Protein AF-A0A0S7CW84-F1 (afdb_monomer_lite)

Structure (mmCIF, N/CA/C/O backbone):
data_AF-A0A0S7CW84-F1
#
_entry.id   AF-A0A0S7CW84-F1
#
loop_
_atom_site.group_PDB
_atom_site.id
_atom_site.type_symbol
_atom_site.label_atom_id
_atom_site.label_alt_id
_atom_site.label_comp_id
_atom_site.label_asym_id
_atom_site.label_entity_id
_atom_site.label_seq_id
_atom_site.pdbx_PDB_ins_code
_atom_site.Cartn_x
_atom_site.Cartn_y
_atom_site.Cartn_z
_atom_site.occupancy
_atom_site.B_iso_or_equiv
_atom_site.auth_seq_id
_atom_site.auth_comp_id
_atom_site.auth_asym_id
_atom_site.auth_atom_id
_atom_site.pdbx_PDB_model_num
ATOM 1 N N . MET A 1 1 ? 11.439 -10.699 -8.695 1.00 87.12 1 MET A N 1
ATOM 2 C CA . MET A 1 1 ? 11.088 -12.139 -8.677 1.00 87.12 1 MET A CA 1
ATOM 3 C C . MET A 1 1 ? 9.732 -12.394 -9.308 1.00 87.12 1 MET A C 1
ATOM 5 O O . MET A 1 1 ? 9.684 -13.239 -10.181 1.00 87.12 1 MET A O 1
ATOM 9 N N . TYR A 1 2 ? 8.676 -11.686 -8.891 1.00 93.69 2 TYR A N 1
ATOM 10 C CA . TYR A 1 2 ? 7.308 -11.903 -9.385 1.00 93.69 2 TYR A CA 1
ATOM 11 C C . TYR A 1 2 ? 6.938 -11.023 -10.587 1.00 93.69 2 TYR A C 1
ATOM 13 O O . TYR A 1 2 ? 6.480 -11.533 -11.598 1.00 93.69 2 TYR A O 1
ATOM 21 N N . ALA A 1 3 ? 7.206 -9.717 -10.501 1.00 95.94 3 ALA A N 1
ATOM 22 C CA . ALA A 1 3 ? 6.830 -8.767 -11.546 1.00 95.94 3 ALA A CA 1
ATOM 23 C C . ALA A 1 3 ? 7.543 -9.018 -12.890 1.00 95.94 3 ALA A C 1
ATOM 25 O O . ALA A 1 3 ? 6.883 -9.020 -13.916 1.00 95.94 3 ALA A O 1
ATOM 26 N N . ASP A 1 4 ? 8.855 -9.298 -12.911 1.00 95.88 4 ASP A N 1
ATOM 27 C CA . ASP A 1 4 ? 9.577 -9.554 -14.172 1.00 95.88 4 ASP A CA 1
ATOM 28 C C . ASP A 1 4 ? 8.992 -10.725 -15.006 1.00 95.88 4 ASP A C 1
ATOM 30 O O . ASP A 1 4 ? 8.776 -10.524 -16.197 1.00 95.88 4 ASP A O 1
ATOM 34 N N . PRO A 1 5 ? 8.693 -11.927 -14.464 1.00 95.88 5 PRO A N 1
ATOM 35 C CA . PRO A 1 5 ? 8.015 -12.970 -15.241 1.00 95.88 5 PRO A CA 1
ATOM 36 C C . PRO A 1 5 ? 6.660 -12.542 -15.798 1.00 95.88 5 PRO A C 1
ATOM 38 O O . PRO A 1 5 ? 6.350 -12.863 -16.938 1.00 95.88 5 PRO A O 1
ATOM 41 N N . ILE A 1 6 ? 5.878 -11.806 -15.007 1.00 97.38 6 ILE A N 1
ATOM 42 C CA . ILE A 1 6 ? 4.529 -11.368 -15.378 1.00 97.38 6 ILE A CA 1
ATOM 43 C C . ILE A 1 6 ? 4.591 -10.292 -16.469 1.00 97.38 6 ILE A C 1
ATOM 45 O O . ILE A 1 6 ? 3.905 -10.396 -17.478 1.00 97.38 6 ILE A O 1
ATOM 49 N N . LEU A 1 7 ? 5.441 -9.279 -16.297 1.00 97.44 7 LEU A N 1
ATOM 50 C CA . LEU A 1 7 ? 5.481 -8.087 -17.150 1.00 97.44 7 LEU A CA 1
ATOM 51 C C . LEU A 1 7 ? 6.494 -8.189 -18.298 1.00 97.44 7 LEU A C 1
ATOM 53 O O . LEU A 1 7 ? 6.345 -7.506 -19.302 1.00 97.44 7 LEU A O 1
ATOM 57 N N . LEU A 1 8 ? 7.533 -9.019 -18.171 1.00 96.50 8 LEU A N 1
ATOM 58 C CA . LEU A 1 8 ? 8.636 -9.123 -19.141 1.00 96.50 8 LEU A CA 1
ATOM 59 C C . LEU A 1 8 ? 8.878 -10.551 -19.658 1.00 96.50 8 LEU A C 1
ATOM 61 O O . LEU A 1 8 ? 9.817 -10.753 -20.433 1.00 96.50 8 LEU A O 1
ATOM 65 N N . GLY A 1 9 ? 8.127 -11.551 -19.181 1.00 95.94 9 GLY A N 1
ATOM 66 C CA . GLY A 1 9 ? 8.277 -12.949 -19.598 1.00 95.94 9 GLY A CA 1
ATOM 67 C C . GLY A 1 9 ? 9.609 -13.596 -19.231 1.00 95.94 9 GLY A C 1
ATOM 68 O O . GLY A 1 9 ? 10.028 -14.556 -19.874 1.00 95.94 9 GLY A O 1
ATOM 69 N N . LYS A 1 10 ? 10.311 -13.078 -18.217 1.00 94.00 10 LYS A N 1
ATOM 70 C CA . LYS A 1 10 ? 11.610 -13.613 -17.781 1.00 94.00 10 LYS A CA 1
ATOM 71 C C . LYS A 1 10 ? 11.860 -13.364 -16.302 1.00 94.00 10 LYS A C 1
ATOM 73 O O . LYS A 1 10 ? 11.469 -12.336 -15.770 1.00 94.00 10 LYS A O 1
ATOM 78 N N . TYR A 1 11 ? 12.580 -14.260 -15.634 1.00 92.75 11 TYR A N 1
ATOM 79 C CA . TYR A 1 11 ? 13.068 -13.990 -14.279 1.00 92.75 11 TYR A CA 1
ATOM 80 C C . TYR A 1 11 ? 14.228 -12.978 -14.285 1.00 92.75 11 TYR A C 1
ATOM 82 O O . TYR A 1 11 ? 15.013 -12.940 -15.241 1.00 92.75 11 TYR A O 1
ATOM 90 N N . PRO A 1 12 ? 14.395 -12.183 -13.207 1.00 88.75 12 PRO A N 1
ATOM 91 C CA . PRO A 1 12 ? 15.561 -11.319 -13.067 1.00 88.75 12 PRO A CA 1
ATOM 92 C C . PRO A 1 12 ? 16.831 -12.171 -13.029 1.00 88.75 12 PRO A C 1
ATOM 94 O O . PRO A 1 12 ? 16.830 -13.266 -12.468 1.00 88.75 12 PRO A O 1
ATOM 97 N N . LYS A 1 13 ? 17.935 -11.655 -13.576 1.00 84.25 13 LYS A N 1
ATOM 98 C CA . LYS A 1 13 ? 19.248 -12.303 -13.465 1.00 84.25 13 LYS A CA 1
ATOM 99 C C . LYS A 1 13 ? 19.853 -11.963 -12.095 1.00 84.25 13 LYS A C 1
ATOM 101 O O . LYS A 1 13 ? 20.269 -10.821 -11.906 1.00 84.25 13 LYS A O 1
ATOM 106 N N . PRO A 1 14 ? 19.894 -12.903 -11.134 1.00 79.38 14 PRO A N 1
ATOM 107 C CA . PRO A 1 14 ? 20.453 -12.626 -9.817 1.00 79.38 14 PRO A CA 1
ATOM 108 C C . PRO A 1 14 ? 21.969 -12.370 -9.905 1.00 79.38 14 PRO A C 1
ATOM 110 O O . PRO A 1 14 ? 22.641 -12.997 -10.736 1.00 79.38 14 PRO A O 1
ATOM 113 N N . PRO A 1 15 ? 22.533 -11.516 -9.028 1.00 76.81 15 PRO A N 1
ATOM 114 C CA . PRO A 1 15 ? 23.979 -11.381 -8.869 1.00 76.81 15 PRO A CA 1
ATOM 115 C C . PRO A 1 15 ? 24.666 -12.732 -8.630 1.00 76.81 15 PRO A C 1
ATOM 117 O O . PRO A 1 15 ? 24.087 -13.638 -8.023 1.00 76.81 15 PRO A O 1
ATOM 120 N N . LEU A 1 16 ? 25.921 -12.868 -9.073 1.00 76.44 16 LEU A N 1
ATOM 121 C CA . LEU A 1 16 ? 26.697 -14.117 -8.982 1.00 76.44 16 LEU A CA 1
ATOM 122 C C . LEU A 1 16 ? 26.717 -14.712 -7.569 1.00 76.44 16 LEU A C 1
ATOM 124 O O . LEU A 1 16 ? 26.590 -15.923 -7.416 1.00 76.44 16 LEU A O 1
ATOM 128 N N . GLN A 1 17 ? 26.807 -13.856 -6.555 1.00 71.38 17 GLN A N 1
ATOM 129 C CA . GLN A 1 17 ? 26.912 -14.221 -5.145 1.00 71.38 17 GLN A CA 1
ATOM 130 C C . GLN A 1 17 ? 25.644 -14.898 -4.606 1.00 71.38 17 GLN A C 1
ATOM 132 O O . GLN A 1 17 ? 25.727 -15.695 -3.679 1.00 71.38 17 GLN A O 1
ATOM 137 N N . VAL A 1 18 ? 24.478 -14.605 -5.190 1.00 73.94 18 VAL A N 1
ATOM 138 C CA . VAL A 1 18 ? 23.177 -15.120 -4.725 1.00 73.94 18 VAL A CA 1
ATOM 139 C C . VAL A 1 18 ? 22.551 -16.119 -5.705 1.00 73.94 18 VAL A C 1
ATOM 141 O O . VAL A 1 18 ? 21.537 -16.743 -5.396 1.00 73.94 18 VAL A O 1
ATOM 144 N N . ARG A 1 19 ? 23.182 -16.340 -6.870 1.00 75.88 19 ARG A N 1
ATOM 145 C CA . ARG A 1 19 ? 22.763 -17.325 -7.887 1.00 75.88 19 ARG A CA 1
ATOM 146 C C . ARG A 1 19 ? 22.435 -18.716 -7.329 1.00 75.88 19 ARG A C 1
ATOM 148 O O . ARG A 1 19 ? 21.440 -19.270 -7.796 1.00 75.88 19 ARG A O 1
ATOM 155 N N . PRO A 1 20 ? 23.185 -19.295 -6.366 1.00 79.69 20 PRO A N 1
ATOM 156 C CA . PRO A 1 20 ? 22.850 -20.610 -5.819 1.00 79.69 20 PRO A CA 1
ATOM 157 C C . PRO A 1 20 ? 21.438 -20.685 -5.222 1.00 79.69 20 PRO A C 1
ATOM 159 O O . PRO A 1 20 ? 20.737 -21.665 -5.464 1.00 79.69 20 PRO A O 1
ATOM 162 N N . TRP A 1 21 ? 20.983 -19.636 -4.529 1.00 74.62 21 TRP A N 1
ATOM 163 C CA . TRP A 1 21 ? 19.637 -19.584 -3.939 1.00 74.62 21 TRP A CA 1
ATOM 164 C C . TRP A 1 21 ? 18.530 -19.408 -4.978 1.00 74.62 21 TRP A C 1
ATOM 166 O O . TRP A 1 21 ? 17.400 -19.826 -4.760 1.00 74.62 21 TRP A O 1
ATOM 176 N N . PHE A 1 22 ? 18.868 -18.865 -6.145 1.00 80.00 22 PHE A N 1
ATOM 177 C CA . PHE A 1 22 ? 17.943 -18.666 -7.259 1.00 80.00 22 PHE A CA 1
ATOM 178 C C . PHE A 1 22 ? 18.076 -19.723 -8.357 1.00 80.00 22 PHE A C 1
ATOM 180 O O . PHE A 1 22 ? 17.476 -19.584 -9.422 1.00 80.00 22 PHE A O 1
ATOM 187 N N . ARG A 1 23 ? 18.831 -20.807 -8.120 1.00 79.75 23 ARG A N 1
ATOM 188 C CA . ARG A 1 23 ? 19.074 -21.854 -9.125 1.00 79.75 23 ARG A CA 1
ATOM 189 C C . ARG A 1 23 ? 17.780 -22.477 -9.649 1.00 79.75 23 ARG A C 1
ATOM 191 O O . ARG A 1 23 ? 17.733 -22.861 -10.813 1.00 79.75 23 ARG A O 1
ATOM 198 N N . ALA A 1 24 ? 16.744 -22.562 -8.815 1.00 80.94 24 ALA A N 1
ATOM 199 C CA . ALA A 1 24 ? 15.432 -23.064 -9.215 1.00 80.94 24 ALA A CA 1
ATOM 200 C C . ALA A 1 24 ? 14.781 -22.209 -10.319 1.00 80.94 24 ALA A C 1
ATOM 202 O O . ALA A 1 24 ? 14.180 -22.768 -11.228 1.00 80.94 24 ALA A O 1
ATOM 203 N N . LEU A 1 25 ? 14.981 -20.884 -10.309 1.00 80.94 25 LEU A N 1
ATOM 204 C CA . LEU A 1 25 ? 14.420 -19.984 -11.327 1.00 80.94 25 LEU A CA 1
ATOM 205 C C . LEU A 1 25 ? 15.020 -20.227 -12.718 1.00 80.94 25 LEU A C 1
ATOM 207 O O . LEU A 1 25 ? 14.354 -20.016 -13.722 1.00 80.94 25 LEU A O 1
ATOM 211 N N . GLY A 1 26 ? 16.266 -20.706 -12.785 1.00 76.75 26 GLY A N 1
ATOM 212 C CA . GLY A 1 26 ? 16.920 -21.077 -14.044 1.00 76.75 26 GLY A CA 1
ATOM 213 C C . GLY A 1 26 ? 16.490 -22.435 -14.605 1.00 76.75 26 GLY A C 1
ATOM 214 O O . GLY A 1 26 ? 16.996 -22.831 -15.648 1.00 76.75 26 GLY A O 1
ATOM 215 N N . LYS A 1 27 ? 15.616 -23.169 -13.903 1.00 84.00 27 LYS A N 1
ATOM 216 C CA . LYS A 1 27 ? 15.061 -24.458 -14.348 1.00 84.00 27 LYS A CA 1
ATOM 217 C C . LYS A 1 27 ? 13.621 -24.344 -14.853 1.00 84.00 27 LYS A C 1
ATOM 219 O O . LYS A 1 27 ? 13.047 -25.358 -15.237 1.00 84.00 27 LYS A O 1
ATOM 224 N N . VAL A 1 28 ? 13.034 -23.150 -14.792 1.00 87.81 28 VAL A N 1
ATOM 225 C CA . VAL A 1 28 ? 11.678 -22.912 -15.288 1.00 87.81 28 VAL A CA 1
ATOM 226 C C . VAL A 1 28 ? 11.688 -23.033 -16.805 1.00 87.81 28 VAL A C 1
ATOM 228 O O . VAL A 1 28 ? 12.620 -22.561 -17.457 1.00 87.81 28 VAL A O 1
ATOM 231 N N . ARG A 1 29 ? 10.679 -23.707 -17.353 1.00 91.06 29 ARG A N 1
ATOM 232 C CA . ARG A 1 29 ? 10.570 -23.934 -18.790 1.00 91.06 29 ARG A CA 1
ATOM 233 C C . ARG A 1 29 ? 10.098 -22.668 -19.498 1.00 91.06 29 ARG A C 1
ATOM 235 O O . ARG A 1 29 ? 9.283 -21.920 -18.961 1.00 91.06 29 ARG A O 1
ATOM 242 N N . ASP A 1 30 ? 10.530 -22.475 -20.739 1.00 92.94 30 ASP A N 1
ATOM 243 C CA . ASP A 1 30 ? 10.087 -21.339 -21.555 1.00 92.94 30 ASP A CA 1
ATOM 244 C C . ASP A 1 30 ? 8.566 -21.359 -21.793 1.00 92.94 30 ASP A C 1
ATOM 246 O O . ASP A 1 30 ? 7.940 -20.307 -21.912 1.00 92.94 30 ASP A O 1
ATOM 250 N N . GLU A 1 31 ? 7.945 -22.544 -21.825 1.00 96.00 31 GLU A N 1
ATOM 251 C CA . GLU A 1 31 ? 6.486 -22.674 -21.936 1.00 96.00 31 GLU A CA 1
ATOM 252 C C . GLU A 1 31 ? 5.746 -22.136 -20.702 1.00 96.00 31 GLU A C 1
ATOM 254 O O . GLU A 1 31 ? 4.683 -21.525 -20.841 1.00 96.00 31 GLU A O 1
ATOM 259 N N . ASP A 1 32 ? 6.319 -22.299 -19.508 1.00 96.38 32 ASP A N 1
ATOM 260 C CA . ASP A 1 32 ? 5.729 -21.776 -18.275 1.00 96.38 32 ASP A CA 1
ATOM 261 C C . ASP A 1 32 ? 5.796 -20.245 -18.275 1.00 96.38 32 ASP A C 1
ATOM 263 O O . ASP A 1 32 ? 4.819 -19.577 -17.947 1.00 96.38 32 ASP A O 1
ATOM 267 N N . LEU A 1 33 ? 6.919 -19.668 -18.718 1.00 95.81 33 LEU A N 1
ATOM 268 C CA . LEU A 1 33 ? 7.070 -18.214 -18.829 1.00 95.81 33 LEU A CA 1
ATOM 269 C C . LEU A 1 33 ? 6.119 -17.605 -19.863 1.00 95.81 33 LEU A C 1
ATOM 271 O O . LEU A 1 33 ? 5.567 -16.538 -19.606 1.00 95.81 33 LEU A O 1
ATOM 275 N N . LYS A 1 34 ? 5.864 -18.292 -20.983 1.00 96.69 34 LYS A N 1
ATOM 276 C CA . LYS A 1 34 ? 4.812 -17.889 -21.933 1.00 96.69 34 LYS A CA 1
ATOM 277 C C . LYS A 1 34 ? 3.435 -17.921 -21.277 1.00 96.69 34 LYS A C 1
ATOM 279 O O . LYS A 1 34 ? 2.648 -17.012 -21.495 1.00 96.69 34 LYS A O 1
ATOM 284 N N . THR A 1 35 ? 3.158 -18.932 -20.457 1.00 97.56 35 THR A N 1
ATOM 285 C CA . THR A 1 35 ? 1.880 -19.052 -19.737 1.00 97.56 35 THR A CA 1
ATOM 286 C C . THR A 1 35 ? 1.711 -17.947 -18.688 1.00 97.56 35 THR A C 1
ATOM 288 O O . THR A 1 35 ? 0.621 -17.408 -18.544 1.00 97.56 35 THR A O 1
ATOM 291 N N . ILE A 1 36 ? 2.782 -17.574 -17.982 1.00 97.19 36 ILE A N 1
ATOM 292 C CA . ILE A 1 36 ? 2.778 -16.508 -16.966 1.00 97.19 36 ILE A CA 1
ATOM 293 C C . ILE A 1 36 ? 2.663 -15.116 -17.608 1.00 97.19 36 ILE A C 1
ATOM 295 O O . ILE A 1 36 ? 1.976 -14.245 -17.075 1.00 97.19 36 ILE A O 1
ATOM 299 N N . HIS A 1 37 ? 3.339 -14.895 -18.737 1.00 97.75 37 HIS A N 1
ATOM 300 C CA . HIS A 1 37 ? 3.405 -13.603 -19.418 1.00 97.75 37 HIS A CA 1
ATOM 301 C C . HIS A 1 37 ? 2.242 -13.411 -20.388 1.00 97.75 37 HIS A C 1
ATOM 303 O O . HIS A 1 37 ? 2.389 -13.516 -21.607 1.00 97.75 37 HIS A O 1
ATOM 309 N N . GLN A 1 38 ? 1.074 -13.140 -19.820 1.00 98.00 38 GLN A N 1
ATOM 310 C CA . GLN A 1 38 ? -0.111 -12.750 -20.573 1.00 98.00 38 GLN A CA 1
ATOM 311 C C . GLN A 1 38 ? -0.370 -11.248 -20.425 1.00 98.00 38 GLN A C 1
ATOM 313 O O . GLN A 1 38 ? 0.019 -10.659 -19.412 1.00 98.00 38 GLN A O 1
ATOM 318 N N . PRO A 1 39 ? -1.021 -10.611 -21.415 1.00 96.69 39 PRO A N 1
ATOM 319 C CA . PRO A 1 39 ? -1.461 -9.228 -21.288 1.00 96.69 39 PRO A CA 1
ATOM 320 C C . PRO A 1 39 ? -2.323 -9.033 -20.036 1.00 96.69 39 PRO A C 1
ATOM 322 O O . PRO A 1 39 ? -3.181 -9.863 -19.737 1.00 96.69 39 PRO A O 1
ATOM 325 N N . LEU A 1 40 ? -2.092 -7.934 -19.318 1.00 97.31 40 LEU A N 1
ATOM 326 C CA . LEU A 1 40 ? -2.854 -7.566 -18.128 1.00 97.31 40 LEU A CA 1
ATOM 327 C C . LEU A 1 40 ? -3.643 -6.284 -18.371 1.00 97.31 40 LEU A C 1
ATOM 329 O O . LEU A 1 40 ? -3.095 -5.315 -18.893 1.00 97.31 40 LEU A O 1
ATOM 333 N N . ASP A 1 41 ? -4.889 -6.256 -17.899 1.00 98.12 41 ASP A N 1
ATOM 334 C CA . ASP A 1 41 ? -5.701 -5.034 -17.875 1.00 98.12 41 ASP A CA 1
ATOM 335 C C . ASP A 1 41 ? -5.210 -4.043 -16.807 1.00 98.12 41 ASP A C 1
ATOM 337 O O . ASP A 1 41 ? -5.326 -2.830 -16.969 1.00 98.12 41 ASP A O 1
ATOM 341 N N . PHE A 1 42 ? -4.658 -4.555 -15.702 1.00 98.19 42 PHE A N 1
ATOM 342 C CA . PHE A 1 42 ? -4.059 -3.763 -14.631 1.00 98.19 42 PHE A CA 1
ATOM 343 C C . PHE A 1 42 ? -3.051 -4.584 -13.817 1.00 98.19 42 PHE A C 1
ATOM 345 O O . PHE A 1 42 ? -3.047 -5.816 -13.860 1.00 98.19 42 PHE A O 1
ATOM 352 N N . TYR A 1 43 ? -2.229 -3.904 -13.018 1.00 98.00 43 TYR A N 1
ATOM 353 C CA . TYR A 1 43 ? -1.345 -4.529 -12.034 1.00 98.00 43 TYR A CA 1
ATOM 354 C C . TYR A 1 43 ? -1.628 -3.992 -10.623 1.00 98.00 43 TYR A C 1
ATOM 356 O O . TYR A 1 43 ? -1.644 -2.783 -10.380 1.00 98.00 43 TYR A O 1
ATOM 364 N N . GLY A 1 44 ? -1.891 -4.907 -9.686 1.00 98.38 44 GLY A N 1
ATOM 365 C CA . GLY A 1 44 ? -2.177 -4.590 -8.287 1.00 98.38 44 GLY A CA 1
ATOM 366 C C . GLY A 1 44 ? -0.903 -4.439 -7.459 1.00 98.38 44 GLY A C 1
ATOM 367 O O . GLY A 1 44 ? -0.031 -5.309 -7.479 1.00 98.38 44 GLY A O 1
ATOM 368 N N . LEU A 1 45 ? -0.797 -3.332 -6.729 1.00 97.81 45 LEU A N 1
ATOM 369 C CA . LEU A 1 45 ? 0.314 -3.026 -5.840 1.00 97.81 45 LEU A CA 1
ATOM 370 C C . LEU A 1 45 ? -0.160 -2.926 -4.389 1.00 97.81 45 LEU A C 1
ATOM 372 O O . LEU A 1 45 ? -0.918 -2.025 -4.033 1.00 97.81 45 LEU A O 1
ATOM 376 N N . ASN A 1 46 ? 0.378 -3.790 -3.534 1.00 98.44 46 ASN A N 1
ATOM 377 C CA . ASN A 1 46 ? 0.253 -3.656 -2.087 1.00 98.44 46 ASN A CA 1
ATOM 378 C C . ASN A 1 46 ? 1.464 -2.877 -1.561 1.00 98.44 46 ASN A C 1
ATOM 380 O O . ASN A 1 46 ? 2.607 -3.289 -1.782 1.00 98.44 46 ASN A O 1
ATOM 384 N N . TYR A 1 47 ? 1.232 -1.754 -0.880 1.00 97.94 47 TYR A N 1
ATOM 385 C CA . TYR A 1 47 ? 2.296 -0.920 -0.321 1.00 97.94 47 TYR A CA 1
ATOM 386 C C . TYR A 1 47 ? 1.994 -0.481 1.110 1.00 97.94 47 TYR A C 1
ATOM 388 O O . TYR A 1 47 ? 0.983 0.171 1.379 1.00 97.94 47 TYR A O 1
ATOM 396 N N . TYR A 1 48 ? 2.952 -0.748 1.997 1.00 97.50 48 TYR A N 1
ATOM 397 C CA . TYR A 1 48 ? 2.874 -0.394 3.413 1.00 97.50 48 TYR A CA 1
ATOM 398 C C . TYR A 1 48 ? 4.082 0.429 3.879 1.00 97.50 48 TYR A C 1
ATOM 400 O O . TYR A 1 48 ? 3.923 1.439 4.560 1.00 97.50 48 TYR A O 1
ATOM 408 N N . TYR A 1 49 ? 5.298 0.023 3.514 1.00 95.56 49 TYR A N 1
ATOM 409 C CA . TYR A 1 49 ? 6.532 0.677 3.947 1.00 95.56 49 TYR A CA 1
ATOM 410 C C . TYR A 1 49 ? 7.698 0.312 3.013 1.00 95.56 49 TYR A C 1
ATOM 412 O O . TYR A 1 49 ? 7.653 -0.733 2.355 1.00 95.56 49 TYR A O 1
ATOM 420 N N . PRO A 1 50 ? 8.757 1.138 2.941 1.00 95.31 50 PRO A N 1
ATOM 421 C CA . PRO A 1 50 ? 9.975 0.791 2.222 1.00 95.31 50 PRO A CA 1
ATOM 422 C C . PRO A 1 50 ? 10.898 -0.103 3.053 1.00 95.31 50 PRO A C 1
ATOM 424 O O . PRO A 1 50 ? 10.946 -0.027 4.279 1.00 95.31 50 PRO A O 1
ATOM 427 N N . VAL A 1 51 ? 11.733 -0.883 2.369 1.00 91.44 51 VAL A N 1
ATOM 428 C CA . VAL A 1 51 ? 12.802 -1.671 2.993 1.00 91.44 51 VAL A CA 1
ATOM 429 C C . VAL A 1 51 ? 14.157 -1.039 2.676 1.00 91.44 51 VAL A C 1
ATOM 431 O O . VAL A 1 51 ? 14.509 -0.888 1.507 1.00 91.44 51 VAL A O 1
ATOM 434 N N . LYS A 1 52 ? 14.939 -0.695 3.710 1.00 90.38 52 LYS A N 1
ATOM 435 C CA . LYS A 1 52 ? 16.327 -0.228 3.560 1.00 90.38 52 LYS A CA 1
ATOM 436 C C . LYS A 1 52 ? 17.266 -1.427 3.593 1.00 90.38 52 LYS A C 1
ATOM 438 O O . LYS A 1 52 ? 17.197 -2.239 4.514 1.00 90.38 52 LYS A O 1
ATOM 443 N N . VAL A 1 53 ? 18.164 -1.521 2.617 1.00 88.69 53 VAL A N 1
ATOM 444 C CA . VAL A 1 53 ? 19.205 -2.556 2.559 1.00 88.69 53 VAL A CA 1
ATOM 445 C C . VAL A 1 53 ? 20.568 -1.876 2.574 1.00 88.69 53 VAL A C 1
ATOM 447 O O . VAL A 1 53 ? 20.795 -0.946 1.803 1.00 88.69 53 VAL A O 1
ATOM 450 N N . ALA A 1 54 ? 21.474 -2.346 3.429 1.00 87.75 54 ALA A N 1
ATOM 451 C CA . ALA A 1 54 ? 22.844 -1.851 3.522 1.00 87.75 54 ALA A CA 1
ATOM 452 C C . ALA A 1 54 ? 23.856 -2.989 3.328 1.00 87.75 54 ALA A C 1
ATOM 454 O O . ALA A 1 54 ? 23.588 -4.152 3.637 1.00 87.75 54 ALA A O 1
ATOM 455 N N . SER A 1 55 ? 25.030 -2.659 2.786 1.00 86.81 55 SER A N 1
ATOM 456 C CA . SER A 1 55 ? 26.117 -3.618 2.574 1.00 86.81 55 SER A CA 1
ATOM 457 C C . SER A 1 55 ? 26.770 -4.045 3.887 1.00 86.81 55 SER A C 1
ATOM 459 O O . SER A 1 55 ? 26.891 -3.243 4.812 1.00 86.81 55 SER A O 1
ATOM 461 N N . GLY A 1 56 ? 27.292 -5.269 3.927 1.00 83.25 56 GLY A N 1
ATOM 462 C CA . GLY A 1 56 ? 28.010 -5.801 5.083 1.00 83.25 56 GLY A CA 1
ATOM 463 C C . GLY A 1 56 ? 27.091 -6.447 6.118 1.00 83.25 56 GLY A C 1
ATOM 464 O O . GLY A 1 56 ? 25.873 -6.528 5.939 1.00 83.25 56 GLY A O 1
ATOM 465 N N . ARG A 1 57 ? 27.700 -6.944 7.199 1.00 74.69 57 ARG A N 1
ATOM 466 C CA . ARG A 1 57 ? 26.971 -7.541 8.324 1.00 74.69 57 ARG A CA 1
ATOM 467 C C . ARG A 1 57 ? 26.273 -6.434 9.110 1.00 74.69 57 ARG A C 1
ATOM 469 O O . ARG A 1 57 ? 26.907 -5.436 9.435 1.00 74.69 57 ARG A O 1
ATOM 476 N N . GLY A 1 58 ? 24.987 -6.622 9.383 1.00 72.38 58 GLY A N 1
ATOM 477 C CA . GLY A 1 58 ? 24.222 -5.703 10.219 1.00 72.38 58 GLY A CA 1
ATOM 478 C C . GLY A 1 58 ? 24.621 -5.802 11.685 1.00 72.38 58 GLY A C 1
ATOM 479 O O . GLY A 1 58 ? 25.192 -6.800 12.120 1.00 72.38 58 GLY A O 1
ATOM 480 N N . ASP A 1 59 ? 24.271 -4.775 12.445 1.00 70.56 59 ASP A N 1
ATOM 481 C CA . ASP A 1 59 ? 24.414 -4.709 13.904 1.00 70.56 59 ASP A CA 1
ATOM 482 C C . ASP A 1 59 ? 23.278 -5.431 14.660 1.00 70.56 59 ASP A C 1
ATOM 484 O O . ASP A 1 59 ? 23.252 -5.438 15.887 1.00 70.56 59 ASP A O 1
ATOM 488 N N . GLY A 1 60 ? 22.343 -6.054 13.931 1.00 61.88 60 GLY A N 1
ATOM 489 C CA . GLY A 1 60 ? 21.189 -6.758 14.494 1.00 61.88 60 GLY A CA 1
ATOM 490 C C . GLY A 1 60 ? 20.012 -5.851 14.865 1.00 61.88 60 GLY A C 1
ATOM 491 O O . GLY A 1 60 ? 19.065 -6.332 15.477 1.00 61.88 60 GLY A O 1
ATOM 492 N N . THR A 1 61 ? 20.032 -4.568 14.490 1.00 59.03 61 THR A N 1
ATOM 493 C CA . THR A 1 61 ? 18.989 -3.588 14.867 1.00 59.03 61 THR A CA 1
ATOM 494 C C . THR A 1 61 ? 17.748 -3.588 13.971 1.00 59.03 61 THR A C 1
ATOM 496 O O . THR A 1 61 ? 16.844 -2.775 14.157 1.00 59.03 61 THR A O 1
ATOM 499 N N . ALA A 1 62 ? 17.670 -4.483 12.985 1.00 57.75 62 ALA A N 1
ATOM 500 C CA . ALA A 1 62 ? 16.532 -4.523 12.078 1.00 57.75 62 ALA A CA 1
ATOM 501 C C . ALA A 1 62 ? 15.244 -4.908 12.834 1.00 57.75 62 ALA A C 1
ATOM 503 O O . ALA A 1 62 ? 15.206 -5.917 13.531 1.00 57.75 62 ALA A O 1
ATOM 504 N N . HIS A 1 63 ? 14.170 -4.133 12.651 1.00 54.41 63 HIS A N 1
ATOM 505 C CA . HIS A 1 63 ? 12.888 -4.250 13.376 1.00 54.41 63 HIS A CA 1
ATOM 506 C C . HIS A 1 63 ? 12.064 -5.518 13.076 1.00 54.41 63 HIS A C 1
ATOM 508 O O . HIS A 1 63 ? 10.888 -5.599 13.418 1.00 54.41 63 HIS A O 1
ATOM 514 N N . TRP A 1 64 ? 12.653 -6.509 12.416 1.00 55.69 64 TRP A N 1
ATOM 515 C CA . TRP A 1 64 ? 11.990 -7.738 12.009 1.00 55.69 64 TRP A CA 1
ATOM 516 C C . TRP A 1 64 ? 12.850 -8.925 12.427 1.00 55.69 64 TRP A C 1
ATOM 518 O O . TRP A 1 64 ? 14.081 -8.834 12.437 1.00 55.69 64 TRP A O 1
ATOM 528 N N . ASN A 1 65 ? 12.188 -10.047 12.728 1.00 54.66 65 ASN A N 1
ATOM 529 C CA . ASN A 1 65 ? 12.816 -11.354 12.903 1.00 54.66 65 ASN A CA 1
ATOM 530 C C . ASN A 1 65 ? 13.546 -11.719 11.612 1.00 54.66 65 ASN A C 1
ATOM 532 O O . ASN A 1 65 ? 12.994 -12.382 10.739 1.00 54.66 65 ASN A O 1
ATOM 536 N N . THR A 1 66 ? 14.769 -11.219 11.486 1.00 57.84 66 THR A N 1
ATOM 537 C CA . THR A 1 66 ? 15.651 -11.437 10.355 1.00 57.84 66 THR A CA 1
ATOM 538 C C . THR A 1 66 ? 15.951 -12.929 10.370 1.00 57.84 66 THR A C 1
ATOM 540 O O . THR A 1 66 ? 16.608 -13.374 11.310 1.00 57.84 66 THR A O 1
ATOM 543 N N . PRO A 1 67 ? 15.447 -13.735 9.413 1.00 61.12 67 PRO A N 1
ATOM 544 C CA . PRO A 1 67 ? 15.688 -15.167 9.428 1.00 61.12 67 PRO A CA 1
ATOM 545 C C . PRO A 1 67 ? 17.189 -15.415 9.510 1.00 61.12 67 PRO A C 1
ATOM 547 O O . PRO A 1 67 ? 17.946 -14.718 8.835 1.00 61.12 67 PRO A O 1
ATOM 550 N N . ASP A 1 68 ? 17.631 -16.426 10.257 1.00 64.56 68 ASP A N 1
ATOM 551 C CA . ASP A 1 68 ? 19.062 -16.742 10.421 1.00 64.56 68 ASP A CA 1
ATOM 552 C C . ASP A 1 68 ? 19.810 -16.870 9.082 1.00 64.56 68 ASP A C 1
ATOM 554 O O . ASP A 1 68 ? 21.013 -16.629 8.973 1.00 64.56 68 ASP A O 1
ATOM 558 N N . MET A 1 69 ? 19.082 -17.223 8.019 1.00 60.91 69 MET A N 1
ATOM 559 C CA . MET A 1 69 ? 19.588 -17.262 6.652 1.00 60.91 69 MET A CA 1
ATOM 560 C C . MET A 1 69 ? 20.062 -15.889 6.141 1.00 60.91 69 MET A C 1
ATOM 562 O O . MET A 1 69 ? 21.062 -15.820 5.429 1.00 60.91 69 MET A O 1
ATOM 566 N N . MET A 1 70 ? 19.393 -14.799 6.520 1.00 64.25 70 MET A N 1
ATOM 567 C CA . MET A 1 70 ? 19.763 -13.435 6.136 1.00 64.25 70 MET A CA 1
ATOM 568 C C . MET A 1 70 ? 21.039 -12.957 6.835 1.00 64.25 70 MET A C 1
ATOM 570 O O . MET A 1 70 ? 21.782 -12.174 6.255 1.00 64.25 70 MET A O 1
ATOM 574 N N . ALA A 1 71 ? 21.363 -13.479 8.024 1.00 66.69 71 ALA A N 1
ATOM 575 C CA . ALA A 1 71 ? 22.618 -13.160 8.715 1.00 66.69 71 ALA A CA 1
ATOM 576 C C . ALA A 1 71 ? 23.870 -13.639 7.946 1.00 66.69 71 ALA A C 1
ATOM 578 O O . ALA A 1 71 ? 24.985 -13.181 8.203 1.00 66.69 71 ALA A O 1
ATOM 579 N N . LYS A 1 72 ? 23.694 -14.559 6.987 1.00 69.06 72 LYS A N 1
ATOM 580 C CA . LYS A 1 72 ? 24.760 -15.086 6.119 1.00 69.06 72 LYS A CA 1
ATOM 581 C C . LYS A 1 72 ? 24.904 -14.314 4.802 1.00 69.06 72 LYS A C 1
ATOM 583 O O . LYS A 1 72 ? 25.778 -14.649 4.002 1.00 69.06 72 LYS A O 1
ATOM 588 N N . LEU A 1 73 ? 24.061 -13.309 4.556 1.00 75.25 73 LEU A N 1
ATOM 589 C CA . LEU A 1 73 ? 24.105 -12.490 3.345 1.00 75.25 73 LEU A CA 1
ATOM 590 C C . LEU A 1 73 ? 25.195 -11.414 3.430 1.00 75.25 73 LEU A C 1
ATOM 592 O O . LEU A 1 73 ? 25.517 -10.943 4.520 1.00 75.25 73 LEU A O 1
ATOM 596 N N . PRO A 1 74 ? 25.748 -10.960 2.288 1.00 79.44 74 PRO A N 1
ATOM 597 C CA . PRO A 1 74 ? 26.692 -9.840 2.252 1.00 79.44 74 PRO A CA 1
ATOM 598 C C . PRO A 1 74 ? 26.007 -8.468 2.439 1.00 79.44 74 PRO A C 1
ATOM 600 O O . PRO A 1 74 ? 26.594 -7.432 2.127 1.00 79.44 74 PRO A O 1
ATOM 603 N N . PHE A 1 75 ? 24.759 -8.458 2.905 1.00 84.81 75 PHE A N 1
ATOM 604 C CA . PHE A 1 75 ? 23.935 -7.286 3.167 1.00 84.81 75 PHE A CA 1
ATOM 605 C C . PHE A 1 75 ? 22.968 -7.580 4.317 1.00 84.81 75 PHE A C 1
ATOM 607 O O . PHE A 1 75 ? 22.691 -8.739 4.627 1.00 84.81 75 PHE A O 1
ATOM 614 N N . HIS A 1 76 ? 22.419 -6.529 4.911 1.00 84.50 76 HIS A N 1
ATOM 615 C CA . HIS A 1 76 ? 21.430 -6.605 5.982 1.00 84.50 76 HIS A CA 1
ATOM 616 C C . HIS A 1 76 ? 20.300 -5.604 5.742 1.00 84.50 76 HIS A C 1
ATOM 618 O O . HIS A 1 76 ? 20.441 -4.674 4.942 1.00 84.50 76 HIS A O 1
ATOM 624 N N . LEU A 1 77 ? 19.174 -5.793 6.435 1.00 85.06 77 LEU A N 1
ATOM 625 C CA . LEU A 1 77 ? 18.149 -4.754 6.489 1.00 85.06 77 LEU A CA 1
ATOM 626 C C . LEU A 1 77 ? 18.560 -3.707 7.516 1.00 85.06 77 LEU A C 1
ATOM 628 O O . LEU A 1 77 ? 18.959 -4.056 8.625 1.00 85.06 77 LEU A O 1
ATOM 632 N N . ALA A 1 78 ? 18.461 -2.442 7.133 1.00 86.50 78 ALA A N 1
ATOM 633 C CA . ALA A 1 78 ? 18.781 -1.309 7.984 1.00 86.50 78 ALA A CA 1
ATOM 634 C C . ALA A 1 78 ? 17.501 -0.603 8.443 1.00 86.50 78 ALA A C 1
ATOM 636 O O . ALA A 1 78 ? 16.463 -0.657 7.779 1.00 86.50 78 ALA A O 1
ATOM 637 N N . ALA A 1 79 ? 17.586 0.076 9.583 1.00 86.31 79 ALA A N 1
ATOM 638 C CA . ALA A 1 79 ? 16.488 0.873 10.100 1.00 86.31 79 ALA A CA 1
ATOM 639 C C . ALA A 1 79 ? 16.334 2.209 9.355 1.00 86.31 79 ALA A C 1
ATOM 641 O O . ALA A 1 79 ? 17.227 2.708 8.659 1.00 86.31 79 ALA A O 1
ATOM 642 N N . PHE A 1 80 ? 15.172 2.809 9.556 1.00 90.69 80 PHE A N 1
ATOM 643 C CA . PHE A 1 80 ? 14.771 4.124 9.080 1.00 90.69 80 PHE A CA 1
ATOM 644 C C . PHE A 1 80 ? 14.575 5.042 10.306 1.00 90.69 80 PHE A C 1
ATOM 646 O O . PHE A 1 80 ? 13.440 5.396 10.606 1.00 90.69 80 PHE A O 1
ATOM 653 N N . PRO A 1 81 ? 15.646 5.366 11.069 1.00 90.25 81 PRO A N 1
ATOM 654 C CA . PRO A 1 81 ? 15.536 6.096 12.341 1.00 90.25 81 PRO A CA 1
ATOM 655 C C . PRO A 1 81 ? 14.935 7.501 12.205 1.00 90.25 81 PRO A C 1
ATOM 657 O O . PRO A 1 81 ? 14.488 8.081 13.187 1.00 90.25 81 PRO A O 1
ATOM 660 N N . GLU A 1 82 ? 14.950 8.056 10.998 1.00 93.56 82 GLU A N 1
ATOM 661 C CA . GLU A 1 82 ? 14.358 9.342 10.652 1.00 93.56 82 GLU A CA 1
ATOM 662 C C . GLU A 1 82 ? 12.821 9.311 10.526 1.00 93.56 82 GLU A C 1
ATOM 664 O O . GLU A 1 82 ? 12.207 10.375 10.435 1.00 93.56 82 GLU A O 1
ATOM 669 N N . TYR A 1 83 ? 12.198 8.127 10.533 1.00 94.88 83 TYR A N 1
ATOM 670 C CA . TYR A 1 83 ? 10.749 7.961 10.419 1.00 94.88 83 TYR A CA 1
ATOM 671 C C . TYR A 1 83 ? 10.130 7.411 11.705 1.00 94.88 83 TYR A C 1
ATOM 673 O O . TYR A 1 83 ? 10.657 6.497 12.337 1.00 94.88 83 TYR A O 1
ATOM 681 N N . GLU A 1 84 ? 8.941 7.919 12.030 1.00 94.75 84 GLU A N 1
ATOM 682 C CA . GLU A 1 84 ? 8.044 7.288 12.999 1.00 94.75 84 GLU A CA 1
ATOM 683 C C . GLU A 1 84 ? 7.629 5.890 12.527 1.00 94.75 84 GLU A C 1
ATOM 685 O O . GLU A 1 84 ? 7.707 5.568 11.335 1.00 94.75 84 GLU A O 1
ATOM 690 N N . THR A 1 85 ? 7.142 5.066 13.455 1.00 94.94 85 THR A N 1
ATOM 691 C CA . THR A 1 85 ? 6.749 3.685 13.154 1.00 94.94 85 THR A CA 1
ATOM 692 C C . THR A 1 85 ? 5.282 3.394 13.457 1.00 94.94 85 THR A C 1
ATOM 694 O O . THR A 1 85 ? 4.654 4.026 14.306 1.00 94.94 85 THR A O 1
ATOM 697 N N . THR A 1 86 ? 4.720 2.441 12.717 1.00 95.56 86 THR A N 1
ATOM 698 C CA . THR A 1 86 ? 3.390 1.869 12.968 1.00 95.56 86 THR A CA 1
ATOM 699 C C . THR A 1 86 ? 3.393 0.981 14.218 1.00 95.56 86 THR A C 1
ATOM 701 O O . THR A 1 86 ? 4.447 0.671 14.774 1.00 95.56 86 THR A O 1
ATOM 704 N N . GLY A 1 87 ? 2.225 0.474 14.622 1.00 91.19 87 GLY A N 1
ATOM 705 C CA . GLY A 1 87 ? 2.110 -0.553 15.669 1.00 91.19 87 GLY A CA 1
ATOM 706 C C . GLY A 1 87 ? 2.841 -1.867 15.344 1.00 91.19 87 GLY A C 1
ATOM 707 O O . GLY A 1 87 ? 3.131 -2.650 16.245 1.00 91.19 87 GLY A O 1
ATOM 708 N N . PHE A 1 88 ? 3.191 -2.077 14.072 1.00 88.56 88 PHE A N 1
ATOM 709 C CA . PHE A 1 88 ? 4.031 -3.174 13.587 1.00 88.56 88 PHE A CA 1
ATOM 710 C C . PHE A 1 88 ? 5.539 -2.872 13.618 1.00 88.56 88 PHE A C 1
ATOM 712 O O . PHE A 1 88 ? 6.342 -3.724 13.236 1.00 88.56 88 PHE A O 1
ATOM 719 N N . GLY A 1 89 ? 5.944 -1.661 14.013 1.00 90.56 89 GLY A N 1
ATOM 720 C CA . GLY A 1 89 ? 7.334 -1.208 13.918 1.00 90.56 89 GLY A CA 1
ATOM 721 C C . GLY A 1 89 ? 7.771 -0.860 12.490 1.00 90.56 89 GLY A C 1
ATOM 722 O O . GLY A 1 89 ? 8.967 -0.746 12.224 1.00 90.56 89 GLY A O 1
ATOM 723 N N . TRP A 1 90 ? 6.833 -0.707 11.549 1.00 93.62 90 TRP A N 1
ATOM 724 C CA . TRP A 1 90 ? 7.157 -0.364 10.162 1.00 93.62 90 TRP A CA 1
ATOM 725 C C . TRP A 1 90 ? 7.330 1.143 9.995 1.00 93.62 90 TRP A C 1
ATOM 727 O O . TRP A 1 90 ? 6.507 1.894 10.517 1.00 93.62 90 TRP A O 1
ATOM 737 N N . PRO A 1 91 ? 8.344 1.607 9.246 1.00 95.38 91 PRO A N 1
ATOM 738 C CA . PRO A 1 91 ? 8.572 3.032 9.055 1.00 95.38 91 PRO A CA 1
ATOM 739 C C . PRO A 1 91 ? 7.445 3.677 8.243 1.00 95.38 91 PRO A C 1
ATOM 741 O O . PRO A 1 91 ? 7.048 3.185 7.183 1.00 95.38 91 PRO A O 1
ATOM 744 N N . VAL A 1 92 ? 6.964 4.824 8.715 1.00 97.62 92 VAL A N 1
ATOM 745 C CA . VAL A 1 92 ? 5.950 5.643 8.046 1.00 97.62 92 VAL A CA 1
ATOM 746 C C . VAL A 1 92 ? 6.644 6.613 7.089 1.00 97.62 92 VAL A C 1
ATOM 748 O O . VAL A 1 92 ? 6.906 7.763 7.430 1.00 97.62 92 VAL A O 1
ATOM 751 N N . ALA A 1 93 ? 6.944 6.135 5.879 1.00 97.38 93 ALA A N 1
ATOM 752 C CA . ALA A 1 93 ? 7.730 6.858 4.874 1.00 97.38 93 ALA A CA 1
ATOM 753 C C . ALA A 1 93 ? 6.937 7.060 3.559 1.00 97.38 93 ALA A C 1
ATOM 755 O O . ALA A 1 93 ? 7.148 6.342 2.572 1.00 97.38 93 ALA A O 1
ATOM 756 N N . PRO A 1 94 ? 5.979 8.006 3.525 1.00 97.50 94 PRO A N 1
ATOM 757 C CA . PRO A 1 94 ? 5.025 8.146 2.423 1.00 97.50 94 PRO A CA 1
ATOM 758 C C . PRO A 1 94 ? 5.667 8.512 1.076 1.00 97.50 94 PRO A C 1
ATOM 760 O O . PRO A 1 94 ? 5.167 8.124 0.022 1.00 97.50 94 PRO A O 1
ATOM 763 N N . GLU A 1 95 ? 6.767 9.260 1.066 1.00 97.06 95 GLU A N 1
ATOM 764 C CA . GLU A 1 95 ? 7.503 9.662 -0.140 1.00 97.06 95 GLU A CA 1
ATOM 765 C C . GLU A 1 95 ? 8.065 8.471 -0.921 1.00 97.06 95 GLU A C 1
ATOM 767 O O . GLU A 1 95 ? 8.184 8.537 -2.148 1.00 97.06 95 GLU A O 1
ATOM 772 N N . HIS A 1 96 ? 8.340 7.359 -0.237 1.00 97.94 96 HIS A N 1
ATOM 773 C CA . HIS A 1 96 ? 8.853 6.157 -0.876 1.00 97.94 96 HIS A CA 1
ATOM 774 C C . HIS A 1 96 ? 7.810 5.463 -1.757 1.00 97.94 96 HIS A C 1
ATOM 776 O O . HIS A 1 96 ? 8.193 4.767 -2.695 1.00 97.94 96 HIS A O 1
ATOM 782 N N . LEU A 1 97 ? 6.514 5.727 -1.558 1.00 98.25 97 LEU A N 1
ATOM 783 C CA . LEU A 1 97 ? 5.483 5.277 -2.492 1.00 98.25 97 LEU A CA 1
ATOM 784 C C . LEU A 1 97 ? 5.649 5.954 -3.860 1.00 98.25 97 LEU A C 1
ATOM 786 O O . LEU A 1 97 ? 5.589 5.291 -4.890 1.00 98.25 97 LEU A O 1
ATOM 790 N N . GLY A 1 98 ? 5.930 7.260 -3.888 1.00 97.62 98 GLY A N 1
ATOM 791 C CA . GLY A 1 98 ? 6.206 7.972 -5.140 1.00 97.62 98 GLY A CA 1
ATOM 792 C C . GLY A 1 98 ? 7.477 7.468 -5.830 1.00 97.62 98 GLY A C 1
ATOM 793 O O . GLY A 1 98 ? 7.506 7.319 -7.052 1.00 97.62 98 GLY A O 1
ATOM 794 N N . ILE A 1 99 ? 8.513 7.158 -5.043 1.00 97.94 99 ILE A N 1
ATOM 795 C CA . ILE A 1 99 ? 9.756 6.553 -5.541 1.00 97.94 99 ILE A CA 1
ATOM 796 C C . ILE A 1 99 ? 9.483 5.180 -6.159 1.00 97.94 99 ILE A C 1
ATOM 798 O O . ILE A 1 99 ? 9.935 4.933 -7.274 1.00 97.94 99 ILE A O 1
ATOM 802 N N . LEU A 1 100 ? 8.708 4.323 -5.491 1.00 98.06 100 LEU A N 1
ATOM 803 C CA . LEU A 1 100 ? 8.350 3.002 -6.006 1.00 98.06 100 LEU A CA 1
ATOM 804 C C . LEU A 1 100 ? 7.574 3.093 -7.326 1.00 98.06 100 LEU A C 1
ATOM 806 O O . LEU A 1 100 ? 7.877 2.361 -8.264 1.00 98.06 100 LEU A O 1
ATOM 810 N N . LEU A 1 101 ? 6.605 4.007 -7.431 1.00 98.31 101 LEU A N 1
ATOM 811 C CA . LEU A 1 101 ? 5.858 4.216 -8.677 1.00 98.31 101 LEU A CA 1
ATOM 812 C C . LEU A 1 101 ? 6.791 4.636 -9.824 1.00 98.31 101 LEU A C 1
ATOM 814 O O . LEU A 1 101 ? 6.682 4.106 -10.930 1.00 98.31 101 LEU A O 1
ATOM 818 N N . ARG A 1 102 ? 7.759 5.522 -9.551 1.00 98.06 102 ARG A N 1
ATOM 819 C CA . ARG A 1 102 ? 8.808 5.873 -10.520 1.00 98.06 102 ARG A CA 1
ATOM 820 C C . ARG A 1 102 ? 9.662 4.659 -10.889 1.00 98.06 102 ARG A C 1
ATOM 822 O O . ARG A 1 102 ? 9.917 4.454 -12.067 1.00 98.06 102 ARG A O 1
ATOM 829 N N . GLU A 1 103 ? 10.089 3.847 -9.925 1.00 97.38 103 GLU A N 1
ATOM 830 C CA . GLU A 1 103 ? 10.914 2.657 -10.185 1.00 97.38 103 GLU A CA 1
ATOM 831 C C . GLU A 1 103 ? 10.192 1.611 -11.041 1.00 97.38 103 GLU A C 1
ATOM 833 O O . GLU A 1 103 ? 10.799 1.040 -11.949 1.00 97.38 103 GLU A O 1
ATOM 838 N N . LEU A 1 104 ? 8.897 1.381 -10.796 1.00 97.38 104 LEU A N 1
ATOM 839 C CA . LEU A 1 104 ? 8.069 0.529 -11.653 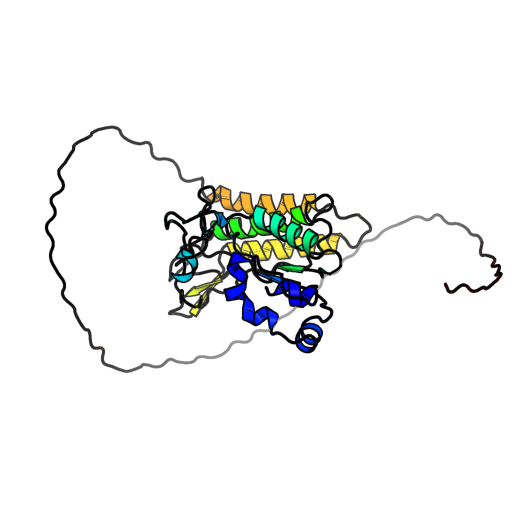1.00 97.38 104 LEU A CA 1
ATOM 840 C C . LEU A 1 104 ? 8.039 1.082 -13.081 1.00 97.38 104 LEU A C 1
ATOM 842 O O . LEU A 1 104 ? 8.288 0.343 -14.035 1.00 97.38 104 LEU A O 1
ATOM 846 N N . LYS A 1 105 ? 7.800 2.388 -13.223 1.00 95.56 105 LYS A N 1
ATOM 847 C CA . LYS A 1 105 ? 7.778 3.073 -14.518 1.00 95.56 105 LYS A CA 1
ATOM 848 C C . LYS A 1 105 ? 9.116 2.979 -15.248 1.00 95.56 105 LYS A C 1
ATOM 850 O O . LYS A 1 105 ? 9.142 2.585 -16.408 1.00 95.56 105 LYS A O 1
ATOM 855 N N . ASP A 1 106 ? 10.227 3.271 -14.581 1.00 97.31 106 ASP A N 1
ATOM 856 C CA . ASP A 1 106 ? 11.556 3.243 -15.196 1.00 97.31 106 ASP A CA 1
ATOM 857 C C . ASP A 1 106 ? 11.983 1.816 -15.579 1.00 97.31 106 ASP A C 1
ATOM 859 O O . ASP A 1 106 ? 12.666 1.621 -16.585 1.00 97.31 106 ASP A O 1
ATOM 863 N N . ARG A 1 107 ? 11.571 0.803 -14.805 1.00 96.19 107 ARG A N 1
ATOM 864 C CA . ARG A 1 107 ? 11.924 -0.600 -15.066 1.00 96.19 107 ARG A CA 1
ATOM 865 C C . ARG A 1 107 ? 11.090 -1.237 -16.174 1.00 96.19 107 ARG A C 1
ATOM 867 O O . ARG A 1 107 ? 11.641 -2.003 -16.964 1.00 96.19 107 ARG A O 1
ATOM 874 N N . TYR A 1 108 ? 9.781 -0.997 -16.183 1.00 97.06 108 TYR A N 1
ATOM 875 C CA . TYR A 1 108 ? 8.850 -1.722 -17.052 1.00 97.06 108 TYR A CA 1
ATOM 876 C C . TYR A 1 108 ? 8.382 -0.896 -18.254 1.00 97.06 108 TYR A C 1
ATOM 878 O O . TYR A 1 108 ? 8.036 -1.484 -19.277 1.00 97.06 108 TYR A O 1
ATOM 886 N N . GLY A 1 109 ? 8.431 0.438 -18.189 1.00 95.62 109 GLY A N 1
ATOM 887 C CA . GLY A 1 109 ? 8.063 1.319 -19.299 1.00 95.62 109 GLY A CA 1
ATOM 888 C C . GLY A 1 109 ? 6.706 0.949 -19.900 1.00 95.62 109 GLY A C 1
ATOM 889 O O . GLY A 1 109 ? 5.728 0.789 -19.180 1.00 95.62 109 GLY A O 1
ATOM 890 N N . ALA A 1 110 ? 6.668 0.734 -21.217 1.00 94.88 110 ALA A N 1
ATOM 891 C CA . ALA A 1 110 ? 5.454 0.351 -21.943 1.00 94.88 110 ALA A CA 1
ATOM 892 C C . ALA A 1 110 ? 4.862 -1.015 -21.537 1.00 94.88 110 ALA A C 1
ATOM 894 O O . ALA A 1 110 ? 3.721 -1.303 -21.881 1.00 94.88 110 ALA A O 1
ATOM 895 N N . ALA A 1 111 ? 5.617 -1.861 -20.828 1.00 96.50 111 ALA A N 1
ATOM 896 C CA . ALA A 1 111 ? 5.116 -3.127 -20.298 1.00 96.50 111 ALA A CA 1
ATOM 897 C C . ALA A 1 111 ? 4.390 -2.969 -18.950 1.00 96.50 111 ALA A C 1
ATOM 899 O O . ALA A 1 111 ? 3.869 -3.953 -18.429 1.00 96.50 111 ALA A O 1
ATOM 900 N N . LEU A 1 112 ? 4.381 -1.769 -18.356 1.00 97.69 112 LEU A N 1
ATOM 901 C CA . LEU A 1 112 ? 3.635 -1.490 -17.133 1.00 97.69 112 LEU A CA 1
ATOM 902 C C . LEU A 1 112 ? 2.167 -1.190 -17.486 1.00 97.69 112 LEU A C 1
ATOM 904 O O . LEU A 1 112 ? 1.904 -0.142 -18.077 1.00 97.69 112 LEU A O 1
ATOM 908 N N . PRO A 1 113 ? 1.207 -2.064 -17.137 1.00 97.62 113 PRO A N 1
ATOM 909 C CA . PRO A 1 113 ? -0.208 -1.752 -17.300 1.00 97.62 113 PRO A CA 1
ATOM 910 C C . PRO A 1 113 ? -0.645 -0.699 -16.264 1.00 97.62 113 PRO A C 1
ATOM 912 O O . PRO A 1 113 ? 0.103 -0.411 -15.319 1.00 97.62 113 PRO A O 1
ATOM 915 N N . PRO A 1 114 ? -1.871 -0.162 -16.380 1.00 98.31 114 PRO A N 1
ATOM 916 C CA . PRO A 1 114 ? -2.448 0.686 -15.347 1.00 98.31 114 PRO A CA 1
ATOM 917 C C . PRO A 1 114 ? -2.372 0.047 -13.956 1.00 98.31 114 PRO A C 1
ATOM 919 O O . PRO A 1 114 ? -2.492 -1.171 -13.794 1.00 98.31 114 PRO A O 1
ATOM 922 N N . LEU A 1 115 ? -2.162 0.869 -12.933 1.00 98.25 115 LEU A N 1
ATOM 923 C CA . LEU A 1 115 ? -1.952 0.420 -11.564 1.00 98.25 115 LEU A CA 1
ATOM 924 C C . LEU A 1 115 ? -3.172 0.667 -10.686 1.00 98.25 115 LEU A C 1
ATOM 926 O O . LEU A 1 115 ? -3.802 1.725 -10.723 1.00 98.25 115 LEU A O 1
ATOM 930 N N . PHE A 1 116 ? -3.412 -0.279 -9.788 1.00 98.56 116 PHE A N 1
ATOM 931 C CA . PHE A 1 116 ? -4.181 -0.044 -8.574 1.00 98.56 116 PHE A CA 1
ATOM 932 C C . PHE A 1 116 ? -3.260 -0.209 -7.376 1.00 98.56 116 PHE A C 1
ATOM 934 O O . PHE A 1 116 ? -2.544 -1.203 -7.281 1.00 98.56 116 PHE A O 1
ATOM 941 N N . ILE A 1 117 ? -3.317 0.721 -6.423 1.00 98.56 117 ILE A N 1
ATOM 942 C CA . ILE A 1 117 ? -2.837 0.419 -5.074 1.00 98.56 117 ILE A CA 1
ATOM 943 C C . ILE A 1 117 ? -3.929 -0.428 -4.427 1.00 98.56 117 ILE A C 1
ATOM 945 O O . ILE A 1 117 ? -4.958 0.103 -4.013 1.00 98.56 117 ILE A O 1
ATOM 949 N N . THR A 1 118 ? -3.752 -1.745 -4.448 1.00 98.56 118 THR A N 1
ATOM 950 C CA . THR A 1 118 ? -4.747 -2.733 -4.007 1.00 98.56 118 THR A CA 1
ATOM 951 C C . THR A 1 118 ? -4.775 -2.903 -2.498 1.00 98.56 118 THR A C 1
ATOM 953 O O . THR A 1 118 ? -5.812 -3.271 -1.954 1.00 98.56 118 THR A O 1
ATOM 956 N N . GLU A 1 119 ? -3.687 -2.549 -1.819 1.00 98.62 119 GLU A N 1
ATOM 957 C CA . GLU A 1 119 ? -3.651 -2.428 -0.368 1.00 98.62 119 GLU A CA 1
ATOM 958 C C . GLU A 1 119 ? -2.680 -1.334 0.058 1.00 98.62 119 GLU A C 1
ATOM 960 O O . GLU A 1 119 ? -1.555 -1.238 -0.441 1.00 98.62 119 GLU A O 1
ATOM 965 N N . SER A 1 120 ? -3.106 -0.531 1.025 1.00 98.12 120 SER A N 1
ATOM 966 C CA . SER A 1 120 ? -2.236 0.353 1.789 1.00 98.12 120 SER A CA 1
ATOM 967 C C . SER A 1 120 ? -2.928 0.755 3.086 1.00 98.12 120 SER A C 1
ATOM 969 O O . SER A 1 120 ? -4.125 1.055 3.096 1.00 98.12 120 SER A O 1
ATOM 971 N N . GLY A 1 121 ? -2.190 0.743 4.189 1.00 97.44 121 GLY A N 1
ATOM 972 C CA . GLY A 1 121 ? -2.732 1.039 5.507 1.00 97.44 121 GLY A CA 1
ATOM 973 C C . GLY A 1 121 ? -1.692 0.909 6.606 1.00 97.44 121 GLY A C 1
ATOM 974 O O . GLY A 1 121 ? -0.530 0.612 6.349 1.00 97.44 121 GLY A O 1
ATOM 975 N N . ALA A 1 122 ? -2.111 1.144 7.843 1.00 97.38 122 ALA A N 1
ATOM 976 C CA . ALA A 1 122 ? -1.243 1.024 9.004 1.00 97.38 122 ALA A CA 1
ATOM 977 C C . ALA A 1 122 ? -2.037 0.588 10.233 1.00 97.38 122 ALA A C 1
ATOM 979 O O . ALA A 1 122 ? -3.162 1.057 10.460 1.00 97.38 122 ALA A O 1
ATOM 980 N N . SER A 1 123 ? -1.410 -0.268 11.038 1.00 95.81 123 SER A N 1
ATOM 981 C CA . SER A 1 123 ? -1.842 -0.520 12.402 1.00 95.81 123 SER A CA 1
ATOM 982 C C . SER A 1 123 ? -1.253 0.514 13.352 1.00 95.81 123 SER A C 1
ATOM 984 O O . SER A 1 123 ? -0.135 0.997 13.162 1.00 95.81 123 SER A O 1
ATOM 986 N N . PHE A 1 124 ? -2.005 0.842 14.395 1.00 94.88 124 PHE A N 1
ATOM 987 C CA . PHE A 1 124 ? -1.546 1.645 15.522 1.00 94.88 124 PHE A CA 1
ATOM 988 C C . PHE A 1 124 ? -2.081 1.024 16.816 1.00 94.88 124 PHE A C 1
ATOM 990 O O . PHE A 1 124 ? -3.069 0.288 16.759 1.00 94.88 124 PHE A O 1
ATOM 997 N N . PRO A 1 125 ? -1.437 1.278 17.970 1.00 90.06 125 PRO A N 1
ATOM 998 C CA . PRO A 1 125 ? -1.948 0.821 19.255 1.00 90.06 125 PRO A CA 1
ATOM 999 C C . PRO A 1 125 ? -3.368 1.335 19.498 1.00 90.06 125 PRO A C 1
ATOM 1001 O O . PRO A 1 125 ? -3.626 2.537 19.433 1.00 90.06 125 PRO A O 1
ATOM 1004 N N . GLU A 1 126 ? -4.280 0.417 19.789 1.00 88.81 126 GLU A N 1
ATOM 1005 C CA . GLU A 1 126 ? -5.702 0.684 19.987 1.00 88.81 126 GLU A CA 1
ATOM 1006 C C . GLU A 1 126 ? -6.248 -0.235 21.089 1.00 88.81 126 GLU A C 1
ATOM 1008 O O . GLU A 1 126 ? -5.706 -1.325 21.289 1.00 88.81 126 GLU A O 1
ATOM 1013 N N . PRO A 1 127 ? -7.296 0.184 21.819 1.00 89.69 127 PRO A N 1
ATOM 1014 C CA . PRO A 1 127 ? -7.884 -0.638 22.868 1.00 89.69 127 PRO A CA 1
ATOM 1015 C C . PRO A 1 127 ? -8.656 -1.829 22.286 1.00 89.69 127 PRO A C 1
ATOM 1017 O O . PRO A 1 127 ? -9.245 -1.745 21.203 1.00 89.69 127 PRO A O 1
ATOM 1020 N N . ASP A 1 128 ? -8.711 -2.925 23.043 1.00 92.06 128 ASP A N 1
ATOM 1021 C CA . ASP A 1 128 ? -9.464 -4.112 22.630 1.00 92.06 128 ASP A CA 1
ATOM 1022 C C . ASP A 1 128 ? -10.974 -3.892 22.634 1.00 92.06 128 ASP A C 1
ATOM 1024 O O . ASP A 1 128 ? -11.664 -4.324 21.710 1.00 92.06 128 ASP A O 1
ATOM 1028 N N . HIS A 1 129 ? -11.450 -3.116 23.607 1.00 92.88 129 HIS A N 1
ATOM 1029 C CA . HIS A 1 129 ? -12.845 -2.731 23.764 1.00 92.88 129 HIS A CA 1
ATOM 1030 C C . HIS A 1 129 ? -12.994 -1.219 23.657 1.00 92.88 129 HIS A C 1
ATOM 1032 O O . HIS A 1 129 ? -12.161 -0.454 24.152 1.00 92.88 129 HIS A O 1
ATOM 1038 N N . THR A 1 130 ? -14.101 -0.775 23.073 1.00 91.06 130 THR A N 1
ATOM 1039 C CA . THR A 1 130 ? -14.475 0.638 23.061 1.00 91.06 130 THR A CA 1
ATOM 1040 C C . THR A 1 130 ? -15.962 0.793 23.336 1.00 91.06 130 THR A C 1
ATOM 1042 O O . THR A 1 130 ? -16.771 0.003 22.873 1.00 91.06 130 THR A O 1
ATOM 1045 N N . GLN A 1 131 ? -16.318 1.826 24.096 1.00 83.88 131 GLN A N 1
ATOM 1046 C CA . GLN A 1 131 ? -17.707 2.228 24.362 1.00 83.88 131 GLN A CA 1
ATOM 1047 C C . GLN A 1 131 ? -18.052 3.551 23.655 1.00 83.88 131 GLN A C 1
ATOM 1049 O O . GLN A 1 131 ? -19.115 4.131 23.865 1.00 83.88 131 GLN A O 1
ATOM 1054 N N . GLY A 1 132 ? -17.126 4.074 22.846 1.00 84.94 132 GLY A N 1
ATOM 1055 C CA . GLY A 1 132 ? -17.249 5.371 22.197 1.00 84.94 132 GLY A CA 1
ATOM 1056 C C . GLY A 1 132 ? -16.406 5.482 20.926 1.00 84.94 132 GLY A C 1
ATOM 1057 O O . GLY A 1 132 ? -15.839 4.491 20.457 1.00 84.94 132 GLY A O 1
ATOM 1058 N N . PRO A 1 133 ? -16.328 6.687 20.339 1.00 88.94 133 PRO A N 1
ATOM 1059 C CA . PRO A 1 133 ? -15.566 6.915 19.118 1.00 88.94 133 PRO A CA 1
ATOM 1060 C C . PRO A 1 133 ? -14.092 6.526 19.275 1.00 88.94 133 PRO A C 1
ATOM 1062 O O . PRO A 1 133 ? -13.454 6.847 20.277 1.00 88.94 133 PRO A O 1
ATOM 1065 N N . VAL A 1 134 ? -13.540 5.866 18.257 1.00 95.19 134 VAL A N 1
ATOM 1066 C CA . VAL A 1 134 ? -12.115 5.524 18.198 1.00 95.19 134 VAL A CA 1
ATOM 1067 C C . VAL A 1 134 ? -11.377 6.611 17.421 1.00 95.19 134 VAL A C 1
ATOM 1069 O O . VAL A 1 134 ? -11.571 6.774 16.214 1.00 95.19 134 VAL A O 1
ATOM 1072 N N . HIS A 1 135 ? -10.532 7.356 18.131 1.00 95.75 135 HIS A N 1
ATOM 1073 C CA . HIS A 1 135 ? -9.786 8.495 17.600 1.00 95.75 135 HIS A CA 1
ATOM 1074 C C . HIS A 1 135 ? -8.408 8.074 17.071 1.00 95.75 135 HIS A C 1
ATOM 1076 O O . HIS A 1 135 ? -7.405 8.135 17.780 1.00 95.75 135 HIS A O 1
ATOM 1082 N N . ASP A 1 136 ? -8.341 7.681 15.801 1.00 96.94 136 ASP A N 1
ATOM 1083 C CA . ASP A 1 136 ? -7.152 7.123 15.143 1.00 96.94 136 ASP A CA 1
ATOM 1084 C C . ASP A 1 136 ? -6.470 8.123 14.188 1.00 96.94 136 ASP A C 1
ATOM 1086 O O . ASP A 1 136 ? -6.225 7.864 13.005 1.00 96.94 136 ASP A O 1
ATOM 1090 N N . ALA A 1 137 ? -6.129 9.304 14.715 1.00 97.06 137 ALA A N 1
ATOM 1091 C CA . ALA A 1 137 ? -5.546 10.401 13.932 1.00 97.06 137 ALA A CA 1
ATOM 1092 C C . ALA A 1 137 ? -4.245 10.020 13.197 1.00 97.06 137 ALA A C 1
ATOM 1094 O O . ALA A 1 137 ? -3.988 10.528 12.101 1.00 97.06 137 ALA A O 1
ATOM 1095 N N . ASP A 1 138 ? -3.443 9.118 13.764 1.00 97.38 138 ASP A N 1
ATOM 1096 C CA . ASP A 1 138 ? -2.184 8.680 13.156 1.00 97.38 138 ASP A CA 1
ATOM 1097 C C . ASP A 1 138 ? -2.444 7.812 11.912 1.00 97.38 138 ASP A C 1
ATOM 1099 O O . ASP A 1 138 ? -1.760 7.967 10.896 1.00 97.38 138 ASP A O 1
ATOM 1103 N N . ARG A 1 139 ? -3.532 7.023 11.903 1.00 98.19 139 ARG A N 1
ATOM 1104 C CA . ARG A 1 139 ? -3.994 6.311 10.702 1.00 98.19 139 ARG A CA 1
ATOM 1105 C C . ARG A 1 139 ? -4.468 7.266 9.619 1.00 98.19 139 ARG A C 1
ATOM 1107 O O . ARG A 1 139 ? -4.106 7.094 8.456 1.00 98.19 139 ARG A O 1
ATOM 1114 N N . ILE A 1 140 ? -5.225 8.301 9.984 1.00 98.44 140 ILE A N 1
ATOM 1115 C CA . ILE A 1 140 ? -5.622 9.351 9.031 1.00 98.44 140 ILE A CA 1
ATOM 1116 C C . ILE A 1 140 ? -4.380 10.000 8.413 1.00 98.44 140 ILE A C 1
ATOM 1118 O O . ILE A 1 140 ? -4.320 10.176 7.196 1.00 98.44 140 ILE A O 1
ATOM 1122 N N . SER A 1 141 ? -3.381 10.335 9.234 1.00 98.31 141 SER A N 1
ATOM 1123 C CA . SER A 1 141 ? -2.124 10.934 8.776 1.00 98.31 141 SER A CA 1
ATOM 1124 C C . SER A 1 141 ? -1.365 10.012 7.816 1.00 98.31 141 SER A C 1
ATOM 1126 O O . SER A 1 141 ? -0.949 10.450 6.737 1.00 98.31 141 SER A O 1
ATOM 1128 N N . TYR A 1 142 ? -1.251 8.723 8.155 1.00 98.50 142 TYR A N 1
ATOM 1129 C CA . TYR A 1 142 ? -0.645 7.708 7.295 1.00 98.50 142 TYR A CA 1
ATOM 1130 C C . TYR A 1 142 ? -1.352 7.652 5.933 1.00 98.50 142 TYR A C 1
ATOM 1132 O O . TYR A 1 142 ? -0.716 7.870 4.900 1.00 98.50 142 TYR A O 1
ATOM 1140 N N . LEU A 1 143 ? -2.673 7.447 5.917 1.00 98.56 143 LEU A N 1
ATOM 1141 C CA . LEU A 1 143 ? -3.441 7.293 4.678 1.00 98.56 143 LEU A CA 1
ATOM 1142 C C . LEU A 1 143 ? -3.405 8.567 3.823 1.00 98.56 143 LEU A C 1
ATOM 1144 O O . LEU A 1 143 ? -3.175 8.507 2.614 1.00 98.56 143 LEU A O 1
ATOM 1148 N N . ALA A 1 144 ? -3.593 9.736 4.443 1.00 98.31 144 ALA A N 1
ATOM 1149 C CA . ALA A 1 144 ? -3.589 11.018 3.745 1.00 98.31 144 ALA A CA 1
ATOM 1150 C C . ALA A 1 144 ? -2.222 11.336 3.123 1.00 98.31 144 ALA A C 1
ATOM 1152 O O . ALA A 1 144 ? -2.156 11.837 1.997 1.00 98.31 144 ALA A O 1
ATOM 1153 N N . SER A 1 145 ? -1.134 11.059 3.845 1.00 98.25 145 SER A N 1
ATOM 1154 C CA . SER A 1 145 ? 0.221 11.327 3.362 1.00 98.25 145 SER A CA 1
ATOM 1155 C C . SER A 1 145 ? 0.623 10.383 2.228 1.00 98.25 145 SER A C 1
ATOM 1157 O O . SER A 1 145 ? 1.121 10.869 1.212 1.00 98.25 145 SER A O 1
ATOM 1159 N N . HIS A 1 146 ? 0.333 9.082 2.337 1.00 98.62 146 HIS A N 1
ATOM 1160 C CA . HIS A 1 146 ? 0.621 8.093 1.291 1.00 98.62 146 HIS A CA 1
ATOM 1161 C C . HIS A 1 146 ? -0.184 8.360 0.020 1.00 98.62 146 HIS A C 1
ATOM 1163 O O . HIS A 1 146 ? 0.398 8.520 -1.055 1.00 98.62 146 HIS A O 1
ATOM 1169 N N . LEU A 1 147 ? -1.507 8.519 0.136 1.00 97.94 147 LEU A N 1
ATOM 1170 C CA . LEU A 1 147 ? -2.350 8.873 -1.008 1.00 97.94 147 LEU A CA 1
ATOM 1171 C C . LEU A 1 147 ? -1.904 10.202 -1.636 1.00 97.94 147 LEU A C 1
ATOM 1173 O O . LEU A 1 147 ? -1.817 10.323 -2.856 1.00 97.94 147 LEU A O 1
ATOM 1177 N N . GLY A 1 148 ? -1.568 11.198 -0.813 1.00 97.62 148 GLY A N 1
ATOM 1178 C CA . GLY A 1 148 ? -1.066 12.484 -1.288 1.00 97.62 148 GLY A CA 1
ATOM 1179 C C . GLY A 1 148 ? 0.282 12.397 -2.015 1.00 97.62 148 GLY A C 1
ATOM 1180 O O . GLY A 1 148 ? 0.533 13.192 -2.921 1.00 97.62 148 GLY A O 1
ATOM 1181 N N . GLN A 1 149 ? 1.166 11.470 -1.638 1.00 98.25 149 GLN A N 1
ATOM 1182 C CA . GLN A 1 149 ? 2.420 11.222 -2.359 1.00 98.25 149 GLN A CA 1
ATOM 1183 C C . GLN A 1 149 ? 2.184 10.484 -3.674 1.00 98.25 149 GLN A C 1
ATOM 1185 O O . GLN A 1 149 ? 2.739 10.903 -4.686 1.00 98.25 149 GLN A O 1
ATOM 1190 N N . ALA A 1 150 ? 1.310 9.474 -3.691 1.00 98.19 150 ALA A N 1
ATOM 1191 C CA . ALA A 1 150 ? 0.931 8.783 -4.921 1.00 98.19 150 ALA A CA 1
ATOM 1192 C C . ALA A 1 150 ? 0.359 9.765 -5.958 1.00 98.19 150 ALA A C 1
ATOM 1194 O O . ALA A 1 150 ? 0.882 9.861 -7.063 1.00 98.19 150 ALA A O 1
ATOM 1195 N N . LEU A 1 151 ? -0.622 10.586 -5.560 1.00 97.31 151 LEU A N 1
ATOM 1196 C CA . LEU A 1 151 ? -1.237 11.581 -6.444 1.00 97.31 151 LEU A CA 1
ATOM 1197 C C . LEU A 1 151 ? -0.233 12.617 -6.968 1.00 97.31 151 LEU A C 1
ATOM 1199 O O . LEU A 1 151 ? -0.284 12.982 -8.135 1.00 97.31 151 LEU A O 1
ATOM 1203 N N . ARG A 1 152 ? 0.691 13.106 -6.130 1.00 98.06 152 ARG A N 1
ATOM 1204 C CA . ARG A 1 152 ? 1.719 14.064 -6.582 1.00 98.06 152 ARG A CA 1
ATOM 1205 C C . ARG A 1 152 ? 2.739 13.428 -7.515 1.00 98.06 152 ARG A C 1
ATOM 1207 O O . ARG A 1 152 ? 3.190 14.092 -8.442 1.00 98.06 152 ARG A O 1
ATOM 1214 N N . ALA A 1 153 ? 3.116 12.177 -7.265 1.00 98.19 153 ALA A N 1
ATOM 1215 C CA . ALA A 1 153 ? 4.062 11.468 -8.112 1.00 98.19 153 ALA A CA 1
ATOM 1216 C C . ALA A 1 153 ? 3.491 11.241 -9.518 1.00 98.19 153 ALA A C 1
ATOM 1218 O O . ALA A 1 153 ? 4.236 11.403 -10.481 1.00 98.19 153 ALA A O 1
ATOM 1219 N N . THR A 1 154 ? 2.195 10.933 -9.632 1.00 97.94 154 THR A N 1
ATOM 1220 C CA . THR A 1 154 ? 1.523 10.630 -10.909 1.00 97.94 154 THR A CA 1
ATOM 1221 C C . THR A 1 154 ? 0.816 11.825 -11.554 1.00 97.94 154 THR A C 1
ATOM 1223 O O . THR A 1 154 ? 0.280 11.707 -12.651 1.00 97.94 154 THR A O 1
ATOM 1226 N N . ALA A 1 155 ? 0.784 12.991 -10.906 1.00 96.69 155 ALA A N 1
ATOM 1227 C CA . ALA A 1 155 ? 0.263 14.214 -11.511 1.00 96.69 155 ALA A CA 1
ATOM 1228 C C . ALA A 1 155 ? 1.166 14.705 -12.665 1.00 96.69 155 ALA A C 1
ATOM 1230 O O . ALA A 1 155 ? 2.356 14.378 -12.695 1.00 96.69 155 ALA A O 1
ATOM 1231 N N . PRO A 1 156 ? 0.655 15.551 -13.584 1.00 95.31 156 PRO A N 1
ATOM 1232 C CA . PRO A 1 156 ? 1.482 16.187 -14.610 1.00 95.31 156 PRO A CA 1
ATOM 1233 C C . PRO A 1 156 ? 2.708 16.895 -14.011 1.00 95.31 156 PRO A C 1
ATOM 1235 O O . PRO A 1 156 ? 2.577 17.693 -13.083 1.00 95.31 156 PRO A O 1
ATOM 1238 N N . GLY A 1 157 ? 3.900 16.592 -14.535 1.00 94.38 157 GLY A N 1
ATOM 1239 C CA . GLY A 1 157 ? 5.181 17.095 -14.014 1.00 94.38 157 GLY A CA 1
ATOM 1240 C C . GLY A 1 157 ? 5.715 16.356 -12.778 1.00 94.38 157 GLY A C 1
ATOM 1241 O O . GLY A 1 157 ? 6.799 16.681 -12.294 1.00 94.38 157 GLY A O 1
ATOM 1242 N N . GLY A 1 158 ? 4.986 15.361 -12.268 1.00 97.25 158 GLY A N 1
ATOM 1243 C CA . GLY A 1 158 ? 5.428 14.474 -11.197 1.00 97.25 158 GLY A CA 1
ATOM 1244 C C . GLY A 1 158 ? 6.499 13.476 -11.649 1.00 97.25 158 GLY A C 1
ATOM 1245 O O . GLY A 1 158 ? 6.693 13.207 -12.836 1.00 97.25 158 GLY A O 1
ATOM 1246 N N . ILE A 1 159 ? 7.207 12.889 -10.680 1.00 97.75 159 ILE A N 1
ATOM 1247 C CA . ILE A 1 159 ? 8.322 11.957 -10.936 1.00 97.75 159 ILE A CA 1
ATOM 1248 C C . ILE A 1 159 ? 7.895 10.637 -11.600 1.00 97.75 159 ILE A C 1
ATOM 1250 O O . ILE A 1 159 ? 8.743 9.907 -12.105 1.00 97.75 159 ILE A O 1
ATOM 1254 N N . ALA A 1 160 ? 6.599 10.335 -11.586 1.00 97.31 160 ALA A N 1
ATOM 1255 C CA . ALA A 1 160 ? 5.971 9.145 -12.144 1.00 97.31 160 ALA A CA 1
ATOM 1256 C C . ALA A 1 160 ? 4.726 9.526 -12.974 1.00 97.31 160 ALA A C 1
ATOM 1258 O O . ALA A 1 160 ? 3.734 8.808 -12.958 1.00 97.31 160 ALA A O 1
ATOM 1259 N N . HIS A 1 161 ? 4.755 10.674 -13.664 1.00 95.38 161 HIS A N 1
ATOM 1260 C CA . HIS A 1 161 ? 3.610 11.238 -14.398 1.00 95.38 161 HIS A CA 1
ATOM 1261 C C . HIS A 1 161 ? 3.026 10.331 -15.496 1.00 95.38 161 HIS A C 1
ATOM 1263 O O . HIS A 1 161 ? 1.862 10.490 -15.840 1.00 95.38 161 HIS A O 1
ATOM 1269 N N . ASP A 1 162 ? 3.808 9.382 -16.015 1.00 92.75 162 ASP A N 1
ATOM 1270 C CA . ASP A 1 162 ? 3.358 8.409 -17.022 1.00 92.75 162 ASP A CA 1
ATOM 1271 C C . ASP A 1 162 ? 2.735 7.143 -16.409 1.00 92.75 162 ASP A C 1
ATOM 1273 O O . ASP A 1 162 ? 2.334 6.231 -17.129 1.00 92.75 162 ASP A O 1
ATOM 1277 N N . VAL A 1 163 ? 2.682 7.045 -15.076 1.00 97.50 163 VAL A N 1
ATOM 1278 C CA . VAL A 1 163 ? 1.994 5.946 -14.395 1.00 97.50 163 VAL A CA 1
ATOM 1279 C C . VAL A 1 163 ? 0.503 6.237 -14.356 1.00 97.50 163 VAL A C 1
ATOM 1281 O O . VAL A 1 163 ? 0.057 7.158 -13.667 1.00 97.50 163 VAL A O 1
ATOM 1284 N N . ASP A 1 164 ? -0.275 5.392 -15.027 1.00 97.31 164 ASP A N 1
ATOM 1285 C CA . ASP A 1 164 ? -1.732 5.429 -14.952 1.00 97.31 164 ASP A CA 1
ATOM 1286 C C . ASP A 1 164 ? -2.223 4.782 -13.647 1.00 97.31 164 ASP A C 1
ATOM 1288 O O . ASP A 1 164 ? -2.392 3.567 -13.552 1.00 97.31 164 ASP A O 1
ATOM 1292 N N . LEU A 1 165 ? -2.384 5.591 -12.595 1.00 97.81 165 LEU A N 1
ATOM 1293 C CA . LEU A 1 165 ? -2.874 5.143 -11.290 1.00 97.81 165 LEU A CA 1
ATOM 1294 C C . LEU A 1 165 ? -4.401 5.281 -11.206 1.00 97.81 165 LEU A C 1
ATOM 1296 O O . LEU A 1 165 ? -4.937 6.368 -10.968 1.00 97.81 165 LEU A O 1
ATOM 1300 N N . LEU A 1 166 ? -5.101 4.155 -11.326 1.00 97.19 166 LEU A N 1
ATOM 1301 C CA . LEU A 1 166 ? -6.559 4.106 -11.446 1.00 97.19 166 LEU A CA 1
ATOM 1302 C C . LEU A 1 166 ? -7.294 4.129 -10.101 1.00 97.19 166 LEU A C 1
ATOM 1304 O O . LEU A 1 166 ? -8.417 4.639 -10.006 1.00 97.19 166 LEU A O 1
ATOM 1308 N N . GLY A 1 167 ? -6.680 3.617 -9.033 1.00 96.25 167 GLY A N 1
ATOM 1309 C CA . GLY A 1 167 ? -7.348 3.544 -7.737 1.00 96.25 167 GLY A CA 1
ATOM 1310 C C . GLY A 1 167 ? -6.449 3.234 -6.547 1.00 96.25 167 GLY A C 1
ATOM 1311 O O . GLY A 1 167 ? -5.275 2.898 -6.685 1.00 96.25 167 GLY A O 1
ATOM 1312 N N . TYR A 1 168 ? -7.043 3.387 -5.363 1.00 97.81 168 TYR A N 1
ATOM 1313 C CA . TYR A 1 168 ? -6.407 3.203 -4.063 1.00 97.81 168 TYR A CA 1
ATOM 1314 C C . TYR A 1 168 ? -7.395 2.539 -3.101 1.00 97.81 168 TYR A C 1
ATOM 1316 O O . TYR A 1 168 ? -8.440 3.119 -2.783 1.00 97.81 168 TYR A O 1
ATOM 1324 N N . TYR A 1 169 ? -7.044 1.349 -2.632 1.00 98.31 169 TYR A N 1
ATOM 1325 C CA . TYR A 1 169 ? -7.817 0.536 -1.706 1.00 98.31 169 TYR A CA 1
ATOM 1326 C C . TYR A 1 169 ? -7.121 0.524 -0.347 1.00 98.31 169 TYR A C 1
ATOM 1328 O O . TYR A 1 169 ? -5.951 0.161 -0.222 1.00 98.31 169 TYR A O 1
ATOM 1336 N N . VAL A 1 170 ? -7.851 0.956 0.679 1.00 98.44 170 VAL A N 1
ATOM 1337 C CA . VAL A 1 170 ? -7.354 0.931 2.055 1.00 98.44 170 VAL A CA 1
ATOM 1338 C C . VAL A 1 170 ? -7.372 -0.505 2.560 1.00 98.44 170 VAL A C 1
ATOM 1340 O O . VAL A 1 170 ? -8.425 -1.145 2.545 1.00 98.44 170 VAL A O 1
ATOM 1343 N N . TRP A 1 171 ? -6.232 -0.969 3.068 1.00 98.56 171 TRP A N 1
ATOM 1344 C CA . TRP A 1 171 ? -6.200 -2.113 3.969 1.00 98.56 171 TRP A CA 1
ATOM 1345 C C . TRP A 1 171 ? -6.371 -1.581 5.396 1.00 98.56 171 TRP A C 1
ATOM 1347 O O . TRP A 1 171 ? -5.483 -0.932 5.938 1.00 98.56 171 TRP A O 1
ATOM 1357 N N . THR A 1 172 ? -7.526 -1.738 6.023 1.00 98.38 172 THR A N 1
ATOM 1358 C CA . THR A 1 172 ? -8.655 -2.598 5.633 1.00 98.38 172 THR A CA 1
ATOM 1359 C C . THR A 1 172 ? -9.977 -1.984 6.081 1.00 98.38 172 THR A C 1
ATOM 1361 O O . THR A 1 172 ? -10.006 -0.963 6.769 1.00 98.38 172 THR A O 1
ATOM 1364 N N . LEU A 1 173 ? -11.100 -2.580 5.688 1.00 98.56 173 LEU A N 1
ATOM 1365 C CA . LEU A 1 173 ? -12.409 -2.115 6.136 1.00 98.56 173 LEU A CA 1
ATOM 1366 C C . LEU A 1 173 ? -12.616 -2.380 7.634 1.00 98.56 173 LEU A C 1
ATOM 1368 O O . LEU A 1 173 ? -12.990 -1.465 8.363 1.00 98.56 173 LEU A O 1
ATOM 1372 N N . LEU A 1 174 ? -12.370 -3.613 8.081 1.00 98.50 174 LEU A N 1
ATOM 1373 C CA . LEU A 1 174 ? -12.627 -4.076 9.448 1.00 98.50 174 LEU A CA 1
ATOM 1374 C C . LEU A 1 174 ? -11.333 -4.556 10.101 1.00 98.50 174 LEU A C 1
ATOM 1376 O O . LEU A 1 174 ? -10.544 -5.246 9.448 1.00 98.50 174 LEU A O 1
ATOM 1380 N N . ASP A 1 175 ? -11.160 -4.273 11.392 1.00 98.06 175 ASP A N 1
ATOM 1381 C CA . ASP A 1 175 ? -10.179 -5.009 12.192 1.00 98.06 175 ASP A CA 1
ATOM 1382 C C . ASP A 1 175 ? -10.423 -6.516 12.021 1.00 98.06 175 ASP A C 1
ATOM 1384 O O . ASP A 1 175 ? -11.566 -6.983 12.008 1.00 98.06 175 ASP A O 1
ATOM 1388 N N . ASN A 1 176 ? -9.350 -7.271 11.799 1.00 97.88 176 ASN A N 1
ATOM 1389 C CA . ASN A 1 176 ? -9.432 -8.674 11.414 1.00 97.88 176 ASN A CA 1
ATOM 1390 C C . ASN A 1 176 ? -8.255 -9.479 11.981 1.00 97.88 176 ASN A C 1
ATOM 1392 O O . ASN A 1 176 ? -7.461 -8.974 12.771 1.00 97.88 176 ASN A O 1
ATOM 1396 N N . PHE A 1 177 ? -8.196 -10.756 11.611 1.00 97.31 177 PHE A N 1
ATOM 1397 C CA . PHE A 1 177 ? -7.103 -11.647 11.967 1.00 97.31 177 PHE A CA 1
ATOM 1398 C C . PHE A 1 177 ? -5.865 -11.355 11.104 1.00 97.31 177 PHE A C 1
ATOM 1400 O O . PHE A 1 177 ? -5.803 -11.747 9.939 1.00 97.31 177 PHE A O 1
ATOM 1407 N N . GLU A 1 178 ? -4.855 -10.727 11.699 1.00 95.75 178 GLU A N 1
ATOM 1408 C CA . GLU A 1 178 ? -3.610 -10.329 11.039 1.00 95.75 178 GLU A CA 1
ATOM 1409 C C . GLU A 1 178 ? -2.558 -11.448 11.118 1.00 95.75 178 GLU A C 1
ATOM 1411 O O . GLU A 1 178 ? -1.476 -11.318 11.698 1.00 95.75 178 GLU A O 1
ATOM 1416 N N . TRP A 1 179 ? -2.904 -12.597 10.536 1.00 94.94 179 TRP A N 1
ATOM 1417 C CA . TRP A 1 179 ? -1.998 -13.729 10.323 1.00 94.94 179 TRP A CA 1
ATOM 1418 C C . TRP A 1 179 ? -1.218 -14.133 11.588 1.00 94.94 179 TRP A C 1
ATOM 1420 O O . TRP A 1 179 ? -1.801 -14.489 12.609 1.00 94.94 179 TRP A O 1
ATOM 1430 N N . ALA A 1 180 ? 0.116 -14.093 11.538 1.00 89.88 180 ALA A N 1
ATOM 1431 C CA . ALA A 1 180 ? 0.977 -14.471 12.654 1.00 89.88 180 ALA A CA 1
ATOM 1432 C C . ALA A 1 180 ? 0.856 -13.532 13.870 1.00 89.88 180 ALA A C 1
ATOM 1434 O O . ALA A 1 180 ? 1.215 -13.935 14.974 1.00 89.88 180 ALA A O 1
ATOM 1435 N N .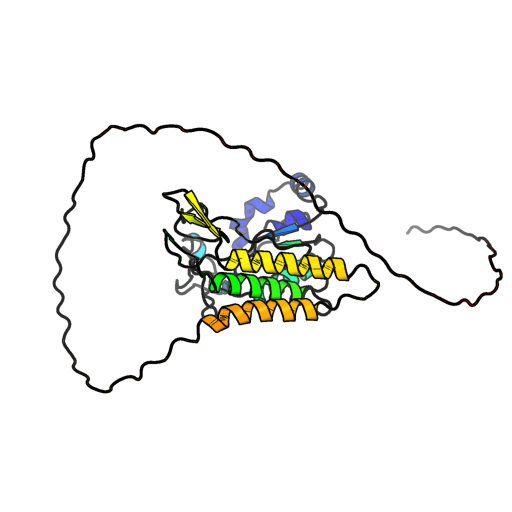 ALA A 1 181 ? 0.355 -12.305 13.688 1.00 88.31 181 ALA A N 1
ATOM 1436 C CA . ALA A 1 181 ? 0.096 -11.371 14.783 1.00 88.31 181 ALA A CA 1
ATOM 1437 C C . ALA A 1 181 ? -1.273 -11.600 15.452 1.00 88.31 181 ALA A C 1
ATOM 1439 O O . ALA A 1 181 ? -1.576 -10.972 16.473 1.00 88.31 181 ALA A O 1
ATOM 1440 N N . GLY A 1 182 ? -2.104 -12.492 14.902 1.00 93.56 182 GLY A N 1
ATOM 1441 C CA . GLY A 1 182 ? -3.456 -12.733 15.391 1.00 93.56 182 GLY A CA 1
ATOM 1442 C C . GLY A 1 182 ? -4.288 -11.450 15.400 1.00 93.56 182 GLY A C 1
ATOM 1443 O O . GLY A 1 182 ? -4.255 -10.672 14.454 1.00 93.56 182 GLY A O 1
ATOM 1444 N N . TYR A 1 183 ? -5.017 -11.204 16.486 1.00 94.38 183 TYR A N 1
ATOM 1445 C CA . TYR A 1 183 ? -5.890 -10.031 16.632 1.00 94.38 183 TYR A CA 1
ATOM 1446 C C . TYR A 1 183 ? -5.212 -8.808 17.268 1.00 94.38 183 TYR A C 1
ATOM 1448 O O . TYR A 1 183 ? -5.856 -7.785 17.480 1.00 94.38 183 TYR A O 1
ATOM 1456 N N . SER A 1 184 ? -3.910 -8.892 17.568 1.00 90.44 184 SER A N 1
ATOM 1457 C CA . SER A 1 184 ? -3.179 -7.819 18.262 1.00 90.44 184 SER A CA 1
ATOM 1458 C C . SER A 1 184 ? -2.950 -6.570 17.404 1.00 90.44 184 SER A C 1
ATOM 1460 O O . SER A 1 184 ? -2.587 -5.517 17.923 1.00 90.44 184 SER A O 1
ATOM 1462 N N . GLN A 1 185 ? -3.137 -6.680 16.087 1.00 93.94 185 GLN A N 1
ATOM 1463 C CA . GLN A 1 185 ? -2.835 -5.624 15.131 1.00 93.94 185 GLN A CA 1
ATOM 1464 C C . GLN A 1 185 ? -4.102 -5.197 14.402 1.00 93.94 185 GLN A C 1
ATOM 1466 O O . GLN A 1 185 ? -4.725 -5.963 13.672 1.00 93.94 185 GLN A O 1
ATOM 1471 N N . ARG A 1 186 ? -4.478 -3.935 14.605 1.00 95.94 186 ARG A N 1
ATOM 1472 C CA . ARG A 1 186 ? -5.735 -3.364 14.120 1.00 95.94 186 ARG A CA 1
ATOM 1473 C C . ARG A 1 186 ? -5.455 -2.439 12.942 1.00 95.94 186 ARG A C 1
ATOM 1475 O O . ARG A 1 186 ? -4.871 -1.375 13.126 1.00 95.94 186 ARG A O 1
ATOM 1482 N N . PHE A 1 187 ? -5.839 -2.836 11.728 1.00 97.81 187 PHE A N 1
ATOM 1483 C CA . PHE A 1 187 ? -5.703 -2.032 10.497 1.00 97.81 187 PHE A CA 1
ATOM 1484 C C . PHE A 1 187 ? -7.007 -1.358 10.056 1.00 97.81 187 PHE A C 1
ATOM 1486 O O . PHE A 1 187 ? -6.991 -0.483 9.188 1.00 97.81 187 PHE A O 1
ATOM 1493 N N . GLY A 1 188 ? -8.145 -1.799 10.587 1.00 97.94 188 GLY A N 1
ATOM 1494 C CA . GLY A 1 188 ? -9.454 -1.498 10.034 1.00 97.94 188 GLY A CA 1
ATOM 1495 C C . GLY A 1 188 ? -9.858 -0.053 10.211 1.00 97.94 188 GLY A C 1
ATOM 1496 O O . GLY A 1 188 ? -9.648 0.521 11.273 1.00 97.94 188 GLY A O 1
ATOM 1497 N N . LEU A 1 189 ? -10.534 0.507 9.210 1.00 98.56 189 LEU A N 1
ATOM 1498 C CA . LEU A 1 189 ? -11.281 1.760 9.353 1.00 98.56 189 LEU A CA 1
ATOM 1499 C C . LEU A 1 189 ? -12.420 1.630 10.382 1.00 98.56 189 LEU A C 1
ATOM 1501 O O . LEU A 1 189 ? -12.879 2.624 10.937 1.00 98.56 189 LEU A O 1
ATOM 1505 N N . VAL A 1 190 ? -12.879 0.408 10.644 1.00 98.19 190 VAL A N 1
ATOM 1506 C CA . VAL A 1 190 ? -13.901 0.077 11.639 1.00 98.19 190 VAL A CA 1
ATOM 1507 C C . VAL A 1 190 ? -13.275 -0.808 12.710 1.00 98.19 190 VAL A C 1
ATOM 1509 O O . VAL A 1 190 ? -12.671 -1.836 12.394 1.00 98.19 190 VAL A O 1
ATOM 1512 N N . HIS A 1 191 ? -13.404 -0.384 13.967 1.00 98.38 191 HIS A N 1
ATOM 1513 C CA . HIS A 1 191 ? -13.012 -1.181 15.125 1.00 98.38 191 HIS A CA 1
ATOM 1514 C C . HIS A 1 191 ? -13.945 -2.378 15.241 1.00 98.38 191 HIS A C 1
ATOM 1516 O O . HIS A 1 191 ? -15.148 -2.233 15.014 1.00 98.38 191 HIS A O 1
ATOM 1522 N N . VAL A 1 192 ? -13.383 -3.539 15.563 1.00 97.62 192 VAL A N 1
ATOM 1523 C CA . VAL A 1 192 ? -14.154 -4.737 15.893 1.00 97.62 192 VAL A CA 1
ATOM 1524 C C . VAL A 1 192 ? -13.767 -5.180 17.294 1.00 97.62 192 VAL A C 1
ATOM 1526 O O . VAL A 1 192 ? -12.603 -5.501 17.548 1.00 97.62 192 VAL A O 1
ATOM 1529 N N . ASP A 1 193 ? -14.744 -5.207 18.191 1.00 96.88 193 ASP A N 1
ATOM 1530 C CA . ASP A 1 193 ? -14.610 -5.898 19.466 1.00 96.88 193 ASP A CA 1
ATOM 1531 C C . ASP A 1 193 ? -14.676 -7.404 19.185 1.00 96.88 193 ASP A C 1
ATOM 1533 O O . ASP A 1 193 ? -15.666 -7.895 18.646 1.00 96.88 193 ASP A O 1
ATOM 1537 N N . PHE A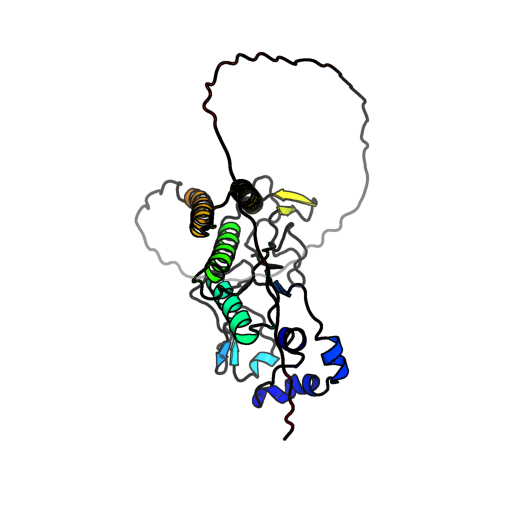 1 194 ? -13.602 -8.143 19.460 1.00 96.31 194 PHE A N 1
ATOM 1538 C CA . PHE A 1 194 ? -13.539 -9.562 19.096 1.00 96.31 194 PHE A CA 1
ATOM 1539 C C . PHE A 1 194 ? -14.289 -10.475 20.073 1.00 96.31 194 PHE A C 1
ATOM 1541 O O . PHE A 1 194 ? -14.580 -11.613 19.702 1.00 96.31 194 PHE A O 1
ATOM 1548 N N . ASP A 1 195 ? -14.661 -9.975 21.254 1.00 96.38 195 ASP A N 1
ATOM 1549 C CA . ASP A 1 195 ? -15.469 -10.721 22.220 1.00 96.38 195 ASP A CA 1
ATOM 1550 C C . ASP A 1 195 ? -16.964 -10.572 21.912 1.00 96.38 195 ASP A C 1
ATOM 1552 O O . ASP A 1 195 ? -17.724 -11.539 22.008 1.00 96.38 195 ASP A O 1
ATOM 1556 N N . THR A 1 196 ? -17.398 -9.373 21.507 1.00 96.62 196 THR A N 1
ATOM 1557 C CA . THR A 1 196 ? -18.823 -9.068 21.264 1.00 96.62 196 THR A CA 1
ATOM 1558 C C . THR A 1 196 ? -19.210 -9.007 19.785 1.00 96.62 196 THR A C 1
ATOM 1560 O O . THR A 1 196 ? -20.397 -9.053 19.456 1.00 96.62 196 THR A O 1
ATOM 1563 N N . LEU A 1 197 ? -18.228 -8.920 18.882 1.00 96.94 197 LEU A N 1
ATOM 1564 C CA . LEU A 1 197 ? -18.372 -8.659 17.440 1.00 96.94 197 LEU A CA 1
ATOM 1565 C C . LEU A 1 197 ? -18.984 -7.294 17.094 1.00 96.94 197 LEU A C 1
ATOM 1567 O O . LEU A 1 197 ? -19.363 -7.058 15.937 1.00 96.94 197 LEU A O 1
ATOM 1571 N N . GLU A 1 198 ? -19.072 -6.390 18.070 1.00 97.19 198 GLU A N 1
ATOM 1572 C CA . GLU A 1 198 ? -19.523 -5.021 17.856 1.00 97.19 198 GLU A CA 1
ATOM 1573 C C . GLU A 1 198 ? -18.579 -4.275 16.902 1.00 97.19 198 GLU A C 1
ATOM 1575 O O . GLU A 1 198 ? -17.364 -4.484 16.897 1.00 97.19 198 GLU A O 1
ATOM 1580 N N . ARG A 1 199 ? -19.156 -3.418 16.051 1.00 97.62 199 ARG A N 1
ATOM 1581 C CA . ARG A 1 199 ? -18.442 -2.690 14.996 1.00 97.62 199 ARG A CA 1
ATOM 1582 C C . ARG A 1 199 ? -18.581 -1.196 15.205 1.00 97.62 199 ARG A C 1
ATOM 1584 O O . ARG A 1 199 ? -19.666 -0.648 15.013 1.00 97.62 199 ARG A O 1
ATOM 1591 N N . THR A 1 200 ? -17.462 -0.537 15.472 1.00 97.56 200 THR A N 1
ATOM 1592 C CA . THR A 1 200 ? -17.430 0.896 15.773 1.00 97.56 200 THR A CA 1
ATOM 1593 C C . THR A 1 200 ? -16.612 1.629 14.712 1.00 97.56 200 THR A C 1
ATOM 1595 O O . THR A 1 200 ? -15.384 1.513 14.690 1.00 97.56 200 THR A O 1
ATOM 1598 N N . PRO A 1 201 ? -17.247 2.372 13.781 1.00 97.75 201 PRO A N 1
ATOM 1599 C CA . PRO A 1 201 ? -16.519 3.163 12.794 1.00 97.75 201 PRO A CA 1
ATOM 1600 C C . PRO A 1 201 ? -15.577 4.164 13.470 1.00 97.75 201 PRO A C 1
ATOM 1602 O O . PRO A 1 201 ? -16.002 4.937 14.331 1.00 97.75 201 PRO A O 1
ATOM 1605 N N . LYS A 1 202 ? -14.303 4.151 13.068 1.00 98.12 202 LYS A N 1
ATOM 1606 C CA . LYS A 1 202 ? -13.260 5.021 13.626 1.00 98.12 202 LYS A CA 1
ATOM 1607 C C . LYS A 1 202 ? -13.281 6.393 12.944 1.00 98.12 202 LYS A C 1
ATOM 1609 O O . LYS A 1 202 ? -13.925 6.576 11.905 1.00 98.12 202 LYS A O 1
ATOM 1614 N N . ASP A 1 203 ? -12.538 7.362 13.469 1.00 98.19 203 ASP A N 1
ATOM 1615 C CA . ASP A 1 203 ? -12.405 8.674 12.818 1.00 98.19 203 ASP A CA 1
ATOM 1616 C C . ASP A 1 203 ? -11.876 8.549 11.375 1.00 98.19 203 ASP A C 1
ATOM 1618 O O . ASP A 1 203 ? -12.336 9.259 10.470 1.00 98.19 203 ASP A O 1
ATOM 1622 N N . SER A 1 204 ? -10.969 7.601 11.121 1.00 98.50 204 SER A N 1
ATOM 1623 C CA . SER A 1 204 ? -10.458 7.304 9.779 1.00 98.50 204 SER A CA 1
ATOM 1624 C C . SER A 1 204 ? -11.527 6.815 8.801 1.00 98.50 204 SER A C 1
ATOM 1626 O O . SER A 1 204 ? -11.461 7.170 7.620 1.00 98.50 204 SER A O 1
ATOM 1628 N N . TYR A 1 205 ? -12.553 6.092 9.264 1.00 98.50 205 TYR A N 1
ATOM 1629 C CA . TYR A 1 205 ? -13.702 5.725 8.433 1.00 98.50 205 TYR A CA 1
ATOM 1630 C C . TYR A 1 205 ? -14.429 6.970 7.931 1.00 98.50 205 TYR A C 1
ATOM 1632 O O . TYR A 1 205 ? -14.659 7.126 6.728 1.00 98.50 205 TYR A O 1
ATOM 1640 N N . TYR A 1 206 ? -14.765 7.891 8.836 1.00 98.31 206 TYR A N 1
ATOM 1641 C CA . TYR A 1 206 ? -15.489 9.111 8.478 1.00 98.31 206 TYR A CA 1
ATOM 1642 C C . TYR A 1 206 ? -14.642 10.049 7.614 1.00 98.31 206 TYR A C 1
ATOM 1644 O O . TYR A 1 206 ? -15.162 10.685 6.685 1.00 98.31 206 TYR A O 1
ATOM 1652 N N . TRP A 1 207 ? -13.331 10.094 7.856 1.00 98.19 207 TRP A N 1
ATOM 1653 C CA . TRP A 1 207 ? -12.386 10.784 6.983 1.00 98.19 207 TRP A CA 1
ATOM 1654 C C . TRP A 1 207 ? -12.386 10.186 5.567 1.00 98.19 207 TRP A C 1
ATOM 1656 O O . TRP A 1 207 ? -12.577 10.925 4.596 1.00 98.19 207 TRP A O 1
ATOM 1666 N N . TYR A 1 208 ? -12.266 8.862 5.430 1.00 97.75 208 TYR A N 1
ATOM 1667 C CA . TYR A 1 208 ? -12.243 8.185 4.128 1.00 97.75 208 TYR A CA 1
ATOM 1668 C C . TYR A 1 208 ? -13.594 8.283 3.394 1.00 97.75 208 TYR A C 1
ATOM 1670 O O . TYR A 1 208 ? -13.654 8.461 2.169 1.00 97.75 208 TYR A O 1
ATOM 1678 N N . GLN A 1 209 ? -14.703 8.272 4.139 1.00 97.69 209 GLN A N 1
ATOM 1679 C CA . GLN A 1 209 ? -16.038 8.542 3.607 1.00 97.69 209 GLN A CA 1
ATOM 1680 C C . GLN A 1 209 ? -16.133 9.970 3.044 1.00 97.69 209 GLN A C 1
ATOM 1682 O O . GLN A 1 209 ? -16.652 10.172 1.940 1.00 97.69 209 GLN A O 1
ATOM 1687 N N . SER A 1 210 ? -15.625 10.959 3.782 1.00 97.25 210 SER A N 1
ATOM 1688 C CA . SER A 1 210 ? -15.624 12.370 3.371 1.00 97.25 210 SER A CA 1
ATOM 1689 C C . SER A 1 210 ? -14.753 12.596 2.137 1.00 97.25 210 SER A C 1
ATOM 1691 O O . SER A 1 210 ? -15.182 13.261 1.192 1.00 97.25 210 SER A O 1
ATOM 1693 N N . LEU A 1 211 ? -13.576 11.970 2.103 1.00 95.19 211 LEU A N 1
ATOM 1694 C CA . LEU A 1 211 ? -12.688 11.911 0.945 1.00 95.19 211 LEU A CA 1
ATOM 1695 C C . LEU A 1 211 ? -13.414 11.379 -0.301 1.00 95.19 211 LEU A C 1
ATOM 1697 O O . LEU A 1 211 ? -13.444 12.031 -1.347 1.00 95.19 211 LEU A O 1
ATOM 1701 N N . SER A 1 212 ? -14.061 10.222 -0.169 1.00 93.00 212 SER A N 1
ATOM 1702 C CA . SER A 1 212 ? -14.789 9.578 -1.266 1.00 93.00 212 SER A CA 1
ATOM 1703 C C . SER A 1 212 ? -15.955 10.434 -1.776 1.00 93.00 212 SER A C 1
ATOM 1705 O O . SER A 1 212 ? -16.196 10.514 -2.983 1.00 93.00 212 SER A O 1
ATOM 1707 N N . LYS A 1 213 ? -16.677 11.110 -0.871 1.00 94.19 213 LYS A N 1
ATOM 1708 C CA . LYS A 1 213 ? -17.743 12.063 -1.227 1.00 94.19 213 LYS A CA 1
ATOM 1709 C C . LYS A 1 213 ? -17.188 13.273 -1.984 1.00 94.19 213 LYS A C 1
ATOM 1711 O O . LYS A 1 213 ? -17.759 13.637 -3.010 1.00 94.19 213 LYS A O 1
ATOM 1716 N N . ALA A 1 214 ? -16.079 13.853 -1.521 1.00 91.31 214 ALA A N 1
ATOM 1717 C CA . ALA A 1 214 ? -15.445 15.001 -2.169 1.00 91.31 214 ALA A CA 1
ATOM 1718 C C . ALA A 1 214 ? -14.997 14.671 -3.602 1.00 91.31 214 ALA A C 1
ATOM 1720 O O . ALA A 1 214 ? -15.348 15.401 -4.525 1.00 91.31 214 ALA A O 1
ATOM 1721 N N . ARG A 1 215 ? -14.341 13.520 -3.813 1.00 86.94 215 ARG A N 1
ATOM 1722 C CA . ARG A 1 215 ? -13.940 13.063 -5.157 1.00 86.94 215 ARG A CA 1
ATOM 1723 C C . ARG A 1 215 ? -15.133 12.927 -6.111 1.00 86.94 215 ARG A C 1
ATOM 1725 O O . ARG A 1 215 ? -15.040 13.345 -7.260 1.00 86.94 215 ARG A O 1
ATOM 1732 N N . ARG A 1 216 ? -16.257 12.363 -5.646 1.00 85.81 216 ARG A N 1
ATOM 1733 C CA . ARG A 1 216 ? -17.479 12.218 -6.466 1.00 85.81 216 ARG A CA 1
ATOM 1734 C C . ARG A 1 216 ? -18.143 13.553 -6.803 1.00 85.81 216 ARG A C 1
ATOM 1736 O O . ARG A 1 216 ? -18.763 13.674 -7.856 1.00 85.81 216 ARG A O 1
ATOM 1743 N N . ALA A 1 217 ? -18.081 14.528 -5.899 1.00 82.75 217 ALA A N 1
ATOM 1744 C CA . ALA A 1 217 ? -18.612 15.863 -6.159 1.00 82.75 217 ALA A CA 1
ATOM 1745 C C . ALA A 1 217 ? -17.776 16.577 -7.231 1.00 82.75 217 ALA A C 1
ATOM 1747 O O . ALA A 1 217 ? -18.339 17.089 -8.199 1.00 82.75 217 ALA A O 1
ATOM 1748 N N . ASP A 1 218 ? -16.447 16.515 -7.111 1.00 75.75 218 ASP A N 1
ATOM 1749 C CA . ASP A 1 218 ? -15.530 17.101 -8.089 1.00 75.75 218 ASP A CA 1
ATOM 1750 C C . ASP A 1 218 ? -15.714 16.439 -9.470 1.00 75.75 218 ASP A C 1
ATOM 1752 O O . ASP A 1 218 ? -15.873 17.144 -10.466 1.00 75.75 218 ASP A O 1
ATOM 1756 N N . SER A 1 219 ? -15.836 15.105 -9.546 1.00 71.19 219 SER A N 1
ATOM 1757 C CA . SER A 1 219 ? -16.063 14.403 -10.822 1.00 71.19 219 SER A CA 1
ATOM 1758 C C . SER A 1 219 ? -17.383 14.776 -11.507 1.00 71.19 219 SER A C 1
ATOM 1760 O O . SER A 1 219 ? -17.446 14.810 -12.731 1.00 71.19 219 SER A O 1
ATOM 1762 N N . LYS A 1 220 ? -18.441 15.076 -10.741 1.00 64.50 220 LYS A N 1
ATOM 1763 C CA . LYS A 1 220 ? -19.721 15.555 -11.295 1.00 64.50 220 LYS A CA 1
ATOM 1764 C C . LYS A 1 220 ? -19.639 17.006 -11.778 1.00 64.50 220 LYS A C 1
ATOM 1766 O O . LYS A 1 220 ? -20.307 17.353 -12.744 1.00 64.50 220 LYS A O 1
ATOM 1771 N N . SER A 1 221 ? -18.814 17.835 -11.136 1.00 57.12 221 SER A N 1
ATOM 1772 C CA . SER A 1 221 ? -18.59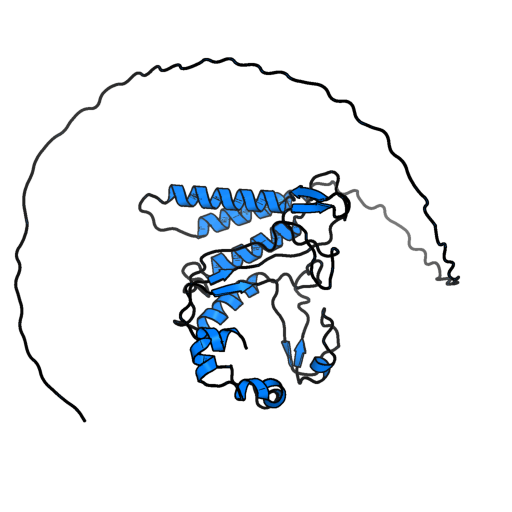7 19.234 -11.538 1.00 57.12 221 SER A CA 1
ATOM 1773 C C . SER A 1 221 ? -17.777 19.383 -12.828 1.00 57.12 221 SER A C 1
ATOM 1775 O O . SER A 1 221 ? -17.886 20.395 -13.512 1.00 57.12 221 SER A O 1
ATOM 1777 N N . LEU A 1 222 ? -17.005 18.353 -13.192 1.00 51.00 222 LEU A N 1
ATOM 1778 C CA . LEU A 1 222 ? -16.131 18.305 -14.371 1.00 51.00 222 LEU A CA 1
ATOM 1779 C C . LEU A 1 222 ? -16.834 17.835 -15.658 1.00 51.00 222 LEU A C 1
ATOM 1781 O O . LEU A 1 222 ? -16.181 17.650 -16.678 1.00 51.00 222 LEU A O 1
ATOM 1785 N N . CYS A 1 223 ? -18.162 17.674 -15.654 1.00 41.97 223 CYS A N 1
ATOM 1786 C CA . CYS A 1 223 ? -18.946 17.362 -16.859 1.00 41.97 223 CYS A CA 1
ATOM 1787 C C . CYS A 1 223 ? -19.176 18.593 -17.779 1.00 41.97 223 CYS A C 1
ATOM 1789 O O . CYS A 1 223 ? -20.122 18.629 -18.560 1.00 41.97 223 CYS A O 1
ATOM 1791 N N . GLY A 1 224 ? -18.302 19.603 -17.693 1.00 42.75 224 GLY A N 1
ATOM 1792 C CA . GLY A 1 224 ? -18.172 20.737 -18.615 1.00 42.75 224 GLY A CA 1
ATOM 1793 C C . GLY A 1 224 ? -16.697 20.913 -19.015 1.00 42.75 224 GLY A C 1
ATOM 1794 O O . GLY A 1 224 ? -15.821 20.433 -18.294 1.00 42.75 224 GLY A O 1
ATOM 1795 N N . PRO A 1 225 ? -16.377 21.545 -20.160 1.00 39.66 225 PRO A N 1
ATOM 1796 C CA . PRO A 1 225 ? -15.056 21.426 -20.775 1.00 39.66 225 PRO A CA 1
ATOM 1797 C C . PRO A 1 225 ? -14.016 22.289 -20.051 1.00 39.66 225 PRO A C 1
ATOM 1799 O O . PRO A 1 225 ? -13.790 23.424 -20.453 1.00 39.66 225 PRO A O 1
ATOM 1802 N N . ILE A 1 226 ? -13.369 21.774 -18.997 1.00 44.00 226 ILE A N 1
ATOM 1803 C CA . ILE A 1 226 ? -12.173 22.396 -18.401 1.00 44.00 226 ILE A CA 1
ATOM 1804 C C . ILE A 1 226 ? -11.183 21.330 -17.902 1.00 44.00 226 ILE A C 1
ATOM 1806 O O . ILE A 1 226 ? -11.528 20.396 -17.182 1.00 44.00 226 ILE A O 1
ATOM 1810 N N . VAL A 1 227 ? -9.922 21.534 -18.289 1.00 40.88 227 VAL A N 1
ATOM 1811 C CA . VAL A 1 227 ? -8.703 20.819 -17.890 1.00 40.88 227 VAL A CA 1
ATOM 1812 C C . VAL A 1 227 ? -8.592 20.710 -16.361 1.00 40.88 227 VAL A C 1
ATOM 1814 O O . VAL A 1 227 ? -8.528 21.718 -15.656 1.00 40.88 227 VAL A O 1
ATOM 1817 N N . LEU A 1 228 ? -8.536 19.482 -15.838 1.00 44.62 228 LEU A N 1
ATOM 1818 C CA . LEU A 1 228 ? -8.306 19.206 -14.417 1.00 44.62 228 LEU A CA 1
ATOM 1819 C C . LEU A 1 228 ? -6.933 19.726 -13.969 1.00 44.62 228 LEU A C 1
ATOM 1821 O O . LEU A 1 228 ? -5.897 19.225 -14.401 1.00 44.62 228 LEU A O 1
ATOM 1825 N N . ASN A 1 229 ? -6.920 20.652 -13.010 1.00 40.31 229 ASN A N 1
ATOM 1826 C CA . ASN A 1 229 ? -5.721 20.986 -12.247 1.00 40.31 229 ASN A CA 1
ATOM 1827 C C . ASN A 1 229 ? -5.745 20.224 -10.908 1.00 40.31 229 ASN A C 1
ATOM 1829 O O . ASN A 1 229 ? -6.457 20.601 -9.974 1.00 40.31 229 ASN A O 1
ATOM 1833 N N . GLN A 1 230 ? -4.963 19.143 -10.811 1.00 49.97 230 GLN A N 1
ATOM 1834 C CA . GLN A 1 230 ? -4.888 18.257 -9.635 1.00 49.97 230 GLN A CA 1
ATOM 1835 C C . GLN A 1 230 ? -4.473 18.964 -8.323 1.00 49.97 230 GLN A C 1
ATOM 1837 O O . GLN A 1 230 ? -4.687 18.440 -7.226 1.00 49.97 230 GLN A O 1
ATOM 1842 N N . SER A 1 231 ? -3.954 20.191 -8.411 1.00 46.38 231 SER A N 1
ATOM 1843 C CA . SER A 1 231 ? -3.531 21.018 -7.274 1.00 46.38 231 SER A CA 1
ATOM 1844 C C . SER A 1 231 ? -4.664 21.354 -6.286 1.00 46.38 231 SER A C 1
ATOM 1846 O O . SER A 1 231 ? -4.424 21.471 -5.080 1.00 46.38 231 SER A O 1
ATOM 1848 N N . PHE A 1 232 ? -5.913 21.479 -6.757 1.00 48.31 232 PHE A N 1
ATOM 1849 C CA . PHE A 1 232 ? -7.058 21.845 -5.906 1.00 48.31 232 PHE A CA 1
ATOM 1850 C C . PHE A 1 232 ? -7.520 20.707 -4.990 1.00 48.31 232 PHE A C 1
ATOM 1852 O O . PHE A 1 232 ? -7.799 20.940 -3.808 1.00 48.31 232 PHE A O 1
ATOM 1859 N N . LEU A 1 233 ? -7.546 19.475 -5.505 1.00 53.19 233 LEU A N 1
ATOM 1860 C CA . LEU A 1 233 ? -7.921 18.297 -4.726 1.00 53.19 233 LEU A CA 1
ATOM 1861 C C . LEU A 1 233 ? -6.910 18.084 -3.592 1.00 53.19 233 LEU A C 1
ATOM 1863 O O . LEU A 1 233 ? -7.295 17.973 -2.430 1.00 53.19 233 LEU A O 1
ATOM 1867 N N . PHE A 1 234 ? -5.612 18.171 -3.895 1.00 53.38 234 PHE A N 1
ATOM 1868 C CA . PHE A 1 234 ? -4.537 18.044 -2.910 1.00 53.38 234 PHE A CA 1
ATOM 1869 C C . PHE A 1 234 ? -4.620 19.080 -1.773 1.00 53.38 234 PHE A C 1
ATOM 1871 O O . PHE A 1 234 ? -4.512 18.735 -0.592 1.00 53.38 234 PHE A O 1
ATOM 1878 N N . ALA A 1 235 ? -4.885 20.350 -2.097 1.00 52.12 235 ALA A N 1
ATOM 1879 C CA . ALA A 1 235 ? -5.022 21.405 -1.092 1.00 52.12 235 ALA A CA 1
ATOM 1880 C C . ALA A 1 235 ? -6.228 21.189 -0.155 1.00 52.12 235 ALA A C 1
ATOM 1882 O O . ALA A 1 235 ? -6.179 21.582 1.015 1.00 52.12 235 ALA A O 1
ATOM 1883 N N . ARG A 1 236 ? -7.304 20.563 -0.648 1.00 57.38 236 ARG A N 1
ATOM 1884 C CA . ARG A 1 236 ? -8.506 20.233 0.133 1.00 57.38 236 ARG A CA 1
ATOM 1885 C C . ARG A 1 236 ? -8.295 18.985 0.999 1.00 57.38 236 ARG A C 1
ATOM 1887 O O . ARG A 1 236 ? -8.667 19.004 2.172 1.00 57.38 236 ARG A O 1
ATOM 1894 N N . LEU A 1 237 ? -7.608 17.968 0.466 1.00 56.62 237 LEU A N 1
ATOM 1895 C CA . LEU A 1 237 ? -7.182 16.758 1.188 1.00 56.62 237 LEU A CA 1
ATOM 1896 C C . LEU A 1 237 ? -6.330 17.098 2.415 1.00 56.62 237 LEU A C 1
ATOM 1898 O O . LEU A 1 237 ? -6.621 16.666 3.532 1.00 56.62 237 LEU A O 1
ATOM 1902 N N . MET A 1 238 ? -5.317 17.943 2.218 1.00 57.84 238 MET A N 1
ATOM 1903 C CA . MET A 1 238 ? -4.400 18.342 3.286 1.00 57.84 238 MET A CA 1
ATOM 1904 C C . MET A 1 238 ? -5.050 19.269 4.319 1.00 57.84 238 MET A C 1
ATOM 1906 O O . MET A 1 238 ? -4.709 19.201 5.501 1.00 57.84 238 MET A O 1
ATOM 1910 N N . ARG A 1 239 ? -6.011 20.116 3.920 1.00 56.12 239 ARG A N 1
ATOM 1911 C CA . ARG A 1 239 ? -6.785 20.935 4.872 1.00 56.12 239 ARG A CA 1
ATOM 1912 C C . ARG A 1 239 ? -7.660 20.080 5.786 1.00 56.12 239 ARG A C 1
ATOM 1914 O O . ARG A 1 239 ? -7.713 20.365 6.980 1.00 56.12 239 ARG A O 1
ATOM 1921 N N . LEU A 1 240 ? -8.287 19.024 5.260 1.00 52.44 240 LEU A N 1
ATOM 1922 C CA . LEU A 1 240 ? -9.116 18.118 6.059 1.00 52.44 240 LEU A CA 1
ATOM 1923 C C . LEU A 1 240 ? -8.269 17.339 7.083 1.00 52.44 240 LEU A C 1
ATOM 1925 O O . LEU A 1 240 ? -8.617 17.305 8.260 1.00 52.44 240 LEU A O 1
ATOM 1929 N N . ALA A 1 241 ? -7.107 16.819 6.669 1.00 51.50 241 ALA A N 1
ATOM 1930 C CA . ALA A 1 241 ? -6.174 16.129 7.568 1.00 51.50 241 ALA A CA 1
ATOM 1931 C C . ALA A 1 241 ? -5.608 17.060 8.666 1.00 51.50 241 ALA A C 1
ATOM 1933 O O . ALA A 1 241 ? -5.587 16.708 9.847 1.00 51.50 241 ALA A O 1
ATOM 1934 N N . ARG A 1 242 ? -5.221 18.297 8.310 1.00 45.84 242 ARG A N 1
ATOM 1935 C CA . ARG A 1 242 ? -4.720 19.294 9.280 1.00 45.84 242 ARG A CA 1
ATOM 1936 C C . ARG A 1 242 ? -5.796 19.784 10.252 1.00 45.84 242 ARG A C 1
ATOM 1938 O O . ARG A 1 242 ? -5.469 20.092 11.395 1.00 45.84 242 ARG A O 1
ATOM 1945 N N . SER A 1 243 ? -7.058 19.865 9.828 1.00 43.22 243 SER A N 1
ATOM 1946 C CA . SER A 1 243 ? -8.166 20.275 10.702 1.00 43.22 243 SER A CA 1
ATOM 1947 C C . SER A 1 243 ? -8.434 19.264 11.820 1.00 43.22 243 SER A C 1
ATOM 1949 O O . SER A 1 243 ? -8.816 19.666 12.917 1.00 43.22 243 SER A O 1
ATOM 1951 N N . ILE A 1 244 ? -8.233 17.972 11.553 1.00 51.34 244 ILE A N 1
ATOM 1952 C CA . ILE A 1 244 ? -8.411 16.897 12.540 1.00 51.34 244 ILE A CA 1
ATOM 1953 C C . ILE A 1 244 ? -7.211 16.872 13.502 1.00 51.34 244 ILE A C 1
ATOM 1955 O O . ILE A 1 244 ? -7.393 16.849 14.716 1.00 51.34 244 ILE A O 1
ATOM 1959 N N . SER A 1 245 ? -5.987 17.028 12.981 1.00 40.59 245 SER A N 1
ATOM 1960 C CA . SER A 1 245 ? -4.756 17.103 13.786 1.00 40.59 245 SER A CA 1
ATOM 1961 C C . SER A 1 245 ? -4.715 18.303 14.756 1.00 40.59 245 SER A C 1
ATOM 1963 O O . SER A 1 245 ? -4.223 18.178 15.875 1.00 40.59 245 SER A O 1
ATOM 1965 N N . ARG A 1 246 ? -5.295 19.460 14.399 1.00 38.44 246 ARG A N 1
ATOM 1966 C CA . ARG A 1 246 ? -5.312 20.654 15.275 1.00 38.44 246 ARG A CA 1
ATOM 1967 C C . ARG A 1 246 ? -6.170 20.520 16.539 1.00 38.44 246 ARG A C 1
ATOM 1969 O O . ARG A 1 246 ? -5.956 21.291 17.470 1.00 38.44 246 ARG A O 1
ATOM 1976 N N . ARG A 1 247 ? -7.086 19.545 16.625 1.00 44.22 247 ARG A N 1
ATOM 1977 C CA . ARG A 1 247 ? -7.844 19.281 17.867 1.00 44.22 247 ARG A CA 1
ATOM 1978 C C . ARG A 1 247 ? -6.987 18.657 18.981 1.00 44.22 247 ARG A C 1
ATOM 1980 O O . ARG A 1 247 ? -7.413 18.674 20.127 1.00 44.22 247 ARG A O 1
ATOM 1987 N N . LYS A 1 248 ? -5.764 18.196 18.676 1.00 38.56 248 LYS A N 1
ATOM 1988 C CA . LYS A 1 248 ? -4.791 17.644 19.642 1.00 38.56 248 LYS A CA 1
ATOM 1989 C C . LYS A 1 248 ? -4.064 18.716 20.488 1.00 38.56 248 LYS A C 1
ATOM 1991 O O . LYS A 1 248 ? -3.359 18.348 21.416 1.00 38.56 248 LYS A O 1
ATOM 1996 N N . TYR A 1 249 ? -4.226 20.019 20.205 1.00 32.59 249 TYR A N 1
ATOM 1997 C CA . TYR A 1 249 ? -3.409 21.093 20.814 1.00 32.59 249 TYR A CA 1
ATOM 1998 C C . TYR A 1 249 ? -4.169 22.124 21.669 1.00 32.59 249 TYR A C 1
ATOM 2000 O O . TYR A 1 249 ? -3.618 23.173 21.986 1.00 32.59 249 TYR A O 1
ATOM 2008 N N . PHE A 1 250 ? -5.411 21.847 22.076 1.00 31.59 250 PHE A N 1
ATOM 2009 C CA . PHE A 1 250 ? -6.133 22.688 23.042 1.00 31.59 250 PHE A CA 1
ATOM 2010 C C . PHE A 1 250 ? -6.498 21.883 24.295 1.00 31.59 250 PHE A C 1
ATOM 2012 O O . PHE A 1 250 ? -7.645 21.510 24.514 1.00 31.59 250 PHE A O 1
ATOM 2019 N N . LEU A 1 251 ? -5.490 21.632 25.128 1.00 29.22 251 LEU A N 1
ATOM 2020 C CA . LEU A 1 251 ? -5.656 21.438 26.568 1.00 29.22 251 LEU A CA 1
ATOM 2021 C C . LEU A 1 251 ? -4.680 22.403 27.267 1.00 29.22 251 LEU A C 1
ATOM 2023 O O . LEU A 1 251 ? -3.536 22.515 26.822 1.00 29.22 251 LEU A O 1
ATOM 2027 N N . PRO A 1 252 ? -5.113 23.153 28.294 1.00 29.81 252 PRO A N 1
ATOM 2028 C CA . PRO A 1 252 ? -4.289 24.189 28.907 1.00 29.81 252 PRO A CA 1
ATOM 2029 C C . PRO A 1 252 ? -3.113 23.579 29.680 1.00 29.81 252 PRO A C 1
ATOM 2031 O O . PRO A 1 252 ? -3.278 22.675 30.497 1.00 29.81 252 PRO A O 1
ATOM 2034 N N . HIS A 1 253 ? -1.915 24.102 29.417 1.00 28.84 253 HIS A N 1
ATOM 2035 C CA . HIS A 1 253 ? -0.698 23.804 30.164 1.00 28.84 253 HIS A CA 1
ATOM 2036 C C . HIS A 1 253 ? -0.841 24.249 31.627 1.00 28.84 253 HIS A C 1
ATOM 2038 O O . HIS A 1 253 ? -0.950 25.442 31.899 1.00 28.84 253 HIS A O 1
ATOM 2044 N N . ASN A 1 254 ? -0.769 23.301 32.565 1.00 32.38 254 ASN A N 1
ATOM 2045 C CA . ASN A 1 254 ? -0.431 23.605 33.954 1.00 32.38 254 ASN A CA 1
ATOM 2046 C C . ASN A 1 254 ? 1.084 23.832 34.064 1.00 32.38 254 ASN A C 1
ATOM 2048 O O . ASN A 1 254 ? 1.894 23.016 33.621 1.00 32.38 254 ASN A O 1
ATOM 2052 N N . THR A 1 255 ? 1.441 24.969 34.646 1.00 30.62 255 THR A N 1
ATOM 2053 C CA . THR A 1 255 ? 2.792 25.425 34.987 1.00 30.62 255 THR A CA 1
ATOM 2054 C C . THR A 1 255 ? 3.508 24.441 35.927 1.00 30.62 255 THR A C 1
ATOM 2056 O O . THR A 1 255 ? 2.879 23.936 36.857 1.00 30.62 255 THR A O 1
ATOM 2059 N N . PRO A 1 256 ? 4.821 24.181 35.761 1.00 31.03 256 PRO A N 1
ATOM 2060 C CA . PRO A 1 256 ? 5.558 23.321 36.680 1.00 31.03 256 PRO A CA 1
ATOM 2061 C C . PRO A 1 256 ? 6.046 24.101 37.909 1.00 31.03 256 PRO A C 1
ATOM 2063 O O . PRO A 1 256 ? 6.645 25.170 37.788 1.00 31.03 256 PRO A O 1
ATOM 2066 N N . ALA A 1 257 ? 5.825 23.531 39.095 1.00 29.41 257 ALA A N 1
ATOM 2067 C CA . ALA A 1 257 ? 6.469 23.950 40.334 1.00 29.41 257 ALA A CA 1
ATOM 2068 C C . ALA A 1 257 ? 7.893 23.369 40.423 1.00 29.41 257 ALA A C 1
ATOM 2070 O O . ALA A 1 257 ? 8.139 22.206 40.105 1.00 29.41 257 ALA A O 1
ATOM 2071 N N . THR A 1 258 ? 8.828 24.211 40.846 1.00 27.14 258 THR A N 1
ATOM 2072 C CA . THR A 1 258 ? 10.255 23.943 41.063 1.00 27.14 258 THR A CA 1
ATOM 2073 C C . THR A 1 258 ? 10.549 23.096 42.310 1.00 27.14 258 THR A C 1
ATOM 2075 O O . THR A 1 258 ? 9.798 23.135 43.280 1.00 27.14 258 THR A O 1
ATOM 2078 N N . THR A 1 259 ? 11.751 22.487 42.305 1.00 26.53 259 THR A N 1
ATOM 2079 C CA . THR A 1 259 ? 12.542 21.906 43.427 1.00 26.53 259 THR A CA 1
ATOM 2080 C C . THR A 1 259 ? 12.012 20.580 44.014 1.00 26.53 259 THR A C 1
ATOM 2082 O O . THR A 1 259 ? 10.826 20.425 44.231 1.00 26.53 259 THR A O 1
ATOM 2085 N N . THR A 1 260 ? 12.792 19.525 44.290 1.00 26.03 260 THR A N 1
ATOM 2086 C CA . THR A 1 260 ? 14.209 19.416 44.677 1.00 26.03 260 THR A CA 1
ATOM 2087 C C . THR A 1 260 ? 14.710 17.989 44.404 1.00 26.03 260 THR A C 1
ATOM 2089 O O . THR A 1 260 ? 13.976 17.017 44.567 1.00 26.03 260 THR A O 1
ATOM 2092 N N . THR A 1 261 ? 15.977 17.852 44.029 1.00 26.81 261 THR A N 1
ATOM 2093 C CA . THR A 1 261 ? 16.684 16.583 43.822 1.00 26.81 261 THR A CA 1
ATOM 2094 C C . THR A 1 261 ? 16.925 15.866 45.153 1.00 26.81 261 THR A C 1
ATOM 2096 O O . THR A 1 261 ? 17.548 16.422 46.055 1.00 26.81 261 THR A O 1
ATOM 2099 N N . THR A 1 262 ? 16.528 14.600 45.284 1.00 27.55 262 THR A N 1
ATOM 2100 C CA . THR A 1 262 ? 17.100 13.700 46.299 1.00 27.55 262 THR A CA 1
ATOM 2101 C C . THR A 1 262 ? 17.284 12.314 45.694 1.00 27.55 262 THR A C 1
ATOM 2103 O O . THR A 1 262 ? 16.339 11.671 45.250 1.00 27.55 262 THR A O 1
ATOM 2106 N N . LYS A 1 263 ? 18.550 11.889 45.619 1.00 26.75 263 LYS A N 1
ATOM 2107 C CA . LYS A 1 263 ? 18.971 10.538 45.241 1.00 26.75 263 LYS A CA 1
ATOM 2108 C C . LYS A 1 263 ? 18.549 9.563 46.338 1.00 26.75 263 LYS A C 1
ATOM 2110 O O . LYS A 1 263 ? 18.995 9.723 47.472 1.00 26.75 263 LYS A O 1
ATOM 2115 N N . THR A 1 264 ? 17.861 8.486 45.974 1.00 28.48 264 THR A N 1
ATOM 2116 C CA . THR A 1 264 ? 17.725 7.318 46.853 1.00 28.48 264 THR A CA 1
ATOM 2117 C C . THR A 1 264 ? 17.973 6.026 46.082 1.00 28.48 264 THR A C 1
ATOM 2119 O O . THR A 1 264 ? 17.593 5.867 44.924 1.00 28.48 264 THR A O 1
ATOM 2122 N N . ARG A 1 265 ? 18.743 5.156 46.736 1.00 25.55 265 ARG A N 1
ATOM 2123 C CA . ARG A 1 265 ? 19.388 3.940 46.235 1.00 25.55 265 ARG A CA 1
ATOM 2124 C C . ARG A 1 265 ? 18.389 2.881 45.758 1.00 25.55 265 ARG A C 1
ATOM 2126 O O . ARG A 1 265 ? 17.362 2.662 46.388 1.00 25.55 265 ARG A O 1
ATOM 2133 N N . LYS A 1 266 ? 18.789 2.152 44.709 1.00 22.88 266 LYS A N 1
ATOM 2134 C CA . LYS A 1 266 ? 18.234 0.847 44.325 1.00 22.88 266 LYS A CA 1
ATOM 2135 C C . LYS A 1 266 ? 18.421 -0.153 45.470 1.00 22.88 266 LYS A C 1
ATOM 2137 O O . LYS A 1 266 ? 19.548 -0.352 45.921 1.00 22.88 266 LYS A O 1
ATOM 2142 N N . ILE A 1 267 ? 17.336 -0.804 45.869 1.00 25.28 267 ILE A N 1
ATOM 2143 C CA . ILE A 1 267 ? 17.349 -2.079 46.587 1.00 25.28 267 ILE A CA 1
ATOM 2144 C C . ILE A 1 267 ? 16.491 -3.033 45.759 1.00 25.28 267 ILE A C 1
ATOM 2146 O O . ILE A 1 267 ? 15.325 -2.759 45.491 1.00 25.28 267 ILE A O 1
ATOM 2150 N N . SER A 1 268 ? 17.109 -4.119 45.313 1.00 22.36 268 SER A N 1
ATOM 2151 C CA . SER A 1 268 ? 16.493 -5.248 44.622 1.00 22.36 268 SER A CA 1
ATOM 2152 C C . SER A 1 268 ? 16.335 -6.395 45.616 1.00 22.36 268 SER A C 1
ATOM 2154 O O . SER A 1 268 ? 17.318 -6.768 46.251 1.00 22.36 268 SER A O 1
ATOM 2156 N N . VAL A 1 269 ? 15.141 -6.988 45.703 1.00 24.59 269 VAL A N 1
ATOM 2157 C CA . VAL A 1 269 ? 14.925 -8.341 46.251 1.00 24.59 269 VAL A CA 1
ATOM 2158 C C . VAL A 1 269 ? 13.808 -9.034 45.437 1.00 24.59 269 VAL A C 1
ATOM 2160 O O . VAL A 1 269 ? 12.806 -8.377 45.157 1.00 24.59 269 VAL A O 1
ATOM 2163 N N . PRO A 1 270 ? 13.964 -10.313 45.028 1.00 26.12 270 PRO A N 1
ATOM 2164 C CA . PRO A 1 270 ? 13.038 -11.039 44.145 1.00 26.12 270 PRO A CA 1
ATOM 2165 C C . PRO A 1 270 ? 12.210 -12.105 44.886 1.00 26.12 270 PRO A C 1
ATOM 2167 O O . PRO A 1 270 ? 12.772 -12.770 45.746 1.00 26.12 270 PRO A O 1
ATOM 2170 N N . ILE A 1 271 ? 10.945 -12.351 44.508 1.00 25.00 271 ILE A N 1
ATOM 2171 C CA . ILE A 1 271 ? 10.157 -13.576 44.831 1.00 25.00 271 ILE A CA 1
ATOM 2172 C C . ILE A 1 271 ? 9.069 -13.720 43.736 1.00 25.00 271 ILE A C 1
ATOM 2174 O O . ILE A 1 271 ? 8.328 -12.772 43.508 1.00 25.00 271 ILE A O 1
ATOM 2178 N N . SER A 1 272 ? 9.139 -14.685 42.809 1.00 22.86 272 SER A N 1
ATOM 2179 C CA . SER A 1 272 ? 8.695 -16.102 42.803 1.00 22.86 272 SER A CA 1
ATOM 2180 C C . SER A 1 272 ? 7.186 -16.351 42.616 1.00 22.86 272 SER A C 1
ATOM 2182 O O . SER A 1 272 ? 6.363 -15.844 43.367 1.00 22.86 272 SER A O 1
ATOM 2184 N N . HIS A 1 273 ? 6.895 -17.206 41.629 1.00 23.36 273 HIS A N 1
ATOM 2185 C CA . HIS A 1 273 ? 5.614 -17.744 41.157 1.00 23.36 273 HIS A CA 1
ATOM 2186 C C . HIS A 1 273 ? 4.638 -18.261 42.227 1.00 23.36 273 HIS A C 1
ATOM 2188 O O . HIS A 1 273 ? 5.052 -18.946 43.159 1.00 23.36 273 HIS A O 1
ATOM 2194 N N . SER A 1 274 ? 3.335 -18.144 41.944 1.00 24.80 274 SER A N 1
ATOM 2195 C CA . SER A 1 274 ? 2.406 -19.274 42.079 1.00 24.80 274 SER A CA 1
ATOM 2196 C C . SER A 1 274 ? 1.182 -19.131 41.168 1.00 24.80 274 SER A C 1
ATOM 2198 O O . SER A 1 274 ? 0.623 -18.055 40.969 1.00 24.80 274 SER A O 1
ATOM 2200 N N . SER A 1 275 ? 0.836 -20.266 40.573 1.00 22.59 275 SER A N 1
ATOM 2201 C CA . SER A 1 275 ? -0.290 -20.543 39.691 1.00 22.59 275 SER A CA 1
ATOM 2202 C C . SER A 1 275 ? -1.599 -20.640 40.475 1.00 22.59 275 SER A C 1
ATOM 2204 O O . SER A 1 275 ? -1.594 -21.156 41.591 1.00 22.59 275 SER A O 1
ATOM 2206 N N . LEU A 1 276 ? -2.720 -20.255 39.862 1.00 26.30 276 LEU A N 1
ATOM 2207 C CA . LEU A 1 276 ? -4.057 -20.664 40.295 1.00 26.30 276 LEU A CA 1
ATOM 2208 C C . LEU A 1 276 ? -4.916 -20.988 39.067 1.00 26.30 276 LEU A C 1
ATOM 2210 O O . LEU A 1 276 ? -5.240 -20.117 38.263 1.00 26.30 276 LEU A O 1
ATOM 2214 N N . GLU A 1 277 ? -5.239 -22.273 38.940 1.00 23.48 277 GLU A N 1
ATOM 2215 C CA . GLU A 1 277 ? -6.305 -22.809 38.099 1.00 23.48 277 GLU A CA 1
ATOM 2216 C C . GLU A 1 277 ? -7.666 -22.408 38.686 1.00 23.48 277 GLU A C 1
ATOM 2218 O O . GLU A 1 277 ? -7.866 -22.464 39.900 1.00 23.48 277 GLU A O 1
ATOM 2223 N N . ALA A 1 278 ? -8.620 -22.050 37.826 1.00 27.06 278 ALA A N 1
ATOM 2224 C CA . ALA A 1 278 ? -10.022 -21.908 38.197 1.00 27.06 278 ALA A CA 1
ATOM 2225 C C . ALA A 1 278 ? -10.898 -22.694 37.213 1.00 27.06 278 ALA A C 1
ATOM 2227 O O . ALA A 1 278 ? -11.078 -22.325 36.054 1.00 27.06 278 ALA A O 1
ATOM 2228 N N . THR A 1 279 ? -11.436 -23.803 37.711 1.00 24.23 279 THR A N 1
ATOM 2229 C CA . THR A 1 279 ? -12.559 -24.572 37.164 1.00 24.23 279 THR A CA 1
ATOM 2230 C C . THR A 1 279 ? -13.843 -23.739 37.131 1.00 24.23 279 THR A C 1
ATOM 2232 O O . THR A 1 279 ? -14.212 -23.147 38.144 1.00 24.23 279 THR A O 1
ATOM 2235 N N . VAL A 1 280 ? -14.576 -23.772 36.011 1.00 25.69 280 VAL A N 1
ATOM 2236 C CA . VAL A 1 280 ? -15.954 -23.261 35.902 1.00 25.69 280 VAL A CA 1
ATOM 2237 C C . VAL A 1 280 ? -16.899 -24.391 35.481 1.00 25.69 280 VAL A C 1
ATOM 2239 O O . VAL A 1 280 ? -16.786 -24.960 34.399 1.00 25.69 280 VAL A O 1
ATOM 2242 N N . SER A 1 281 ? -17.864 -24.677 36.351 1.00 25.89 281 SER A N 1
ATOM 2243 C CA . SER A 1 281 ? -19.161 -25.319 36.084 1.00 25.89 281 SER A CA 1
ATOM 2244 C C . SER A 1 281 ? -20.227 -24.222 36.238 1.00 25.89 281 SER A C 1
ATOM 2246 O O . SER A 1 281 ? -20.060 -23.388 37.118 1.00 25.89 281 SER A O 1
ATOM 2248 N N . GLY A 1 282 ? -21.350 -24.090 35.539 1.00 25.78 282 GLY A N 1
ATOM 2249 C CA . GLY A 1 282 ? -22.076 -24.899 34.572 1.00 25.78 282 GLY A CA 1
ATOM 2250 C C . GLY A 1 282 ? -23.572 -24.558 34.728 1.00 25.78 282 GLY A C 1
ATOM 2251 O O . GLY A 1 282 ? -24.100 -24.839 35.792 1.00 25.78 282 GLY A O 1
ATOM 2252 N N . ARG A 1 283 ? -24.217 -24.018 33.667 1.00 26.73 283 ARG A N 1
ATOM 2253 C CA . ARG A 1 283 ? -25.685 -23.940 33.367 1.00 26.73 283 ARG A CA 1
ATOM 2254 C C . ARG A 1 283 ? -26.580 -23.168 34.380 1.00 26.73 283 ARG A C 1
ATOM 2256 O O . ARG A 1 283 ? -26.287 -23.140 35.558 1.00 26.73 283 ARG A O 1
ATOM 2263 N N . SER A 1 284 ? -27.694 -22.499 34.050 1.00 27.58 284 SER A N 1
ATOM 2264 C CA . SER A 1 284 ? -28.726 -22.644 33.001 1.00 27.58 284 SER A CA 1
ATOM 2265 C C . SER A 1 284 ? -29.620 -21.356 32.926 1.00 27.58 284 SER A C 1
ATOM 2267 O O . SER A 1 284 ? -29.373 -20.435 33.702 1.00 27.58 284 SER A O 1
ATOM 2269 N N . PRO A 1 285 ? -30.629 -21.264 32.022 1.00 34.91 285 PRO A N 1
ATOM 2270 C CA . PRO A 1 285 ? -31.133 -20.027 31.393 1.00 34.91 285 PRO A CA 1
ATOM 2271 C C . PRO A 1 285 ? -32.477 -19.507 31.942 1.00 34.91 285 PRO A C 1
ATOM 2273 O O . PRO A 1 285 ? -33.187 -20.254 32.611 1.00 34.91 285 PRO A O 1
ATOM 2276 N N . VAL A 1 286 ? -32.878 -18.281 31.563 1.00 29.44 286 VAL A N 1
ATOM 2277 C CA . VAL A 1 286 ? -34.281 -17.816 31.637 1.00 29.44 286 VAL A CA 1
ATOM 2278 C C . VAL A 1 286 ? -34.645 -16.933 30.431 1.00 29.44 286 VAL A C 1
ATOM 2280 O O . VAL A 1 286 ? -33.838 -16.143 29.945 1.00 29.44 286 VAL A O 1
ATOM 2283 N N . GLU A 1 287 ? -35.870 -17.158 29.961 1.00 27.11 287 GLU A N 1
ATOM 2284 C CA . GLU A 1 287 ? -36.563 -16.723 28.747 1.00 27.11 287 GLU A CA 1
ATOM 2285 C C . GLU A 1 287 ? -36.911 -15.226 28.644 1.00 27.11 287 GLU A C 1
ATOM 2287 O O . GLU A 1 287 ? -37.024 -14.499 29.630 1.00 27.11 287 GLU A O 1
ATOM 2292 N N . ALA A 1 288 ? -37.168 -14.812 27.399 1.00 27.66 288 ALA A N 1
ATOM 2293 C CA . ALA A 1 288 ? -37.812 -13.562 27.001 1.00 27.66 288 ALA A CA 1
ATOM 2294 C C . ALA A 1 288 ? -39.350 -13.638 27.093 1.00 27.66 288 ALA A C 1
ATOM 2296 O O . ALA A 1 288 ? -39.916 -14.733 27.060 1.00 27.66 288 ALA A O 1
ATOM 2297 N N . PRO A 1 289 ? -40.039 -12.483 27.034 1.00 35.97 289 PRO A N 1
ATOM 2298 C CA . PRO A 1 289 ? -41.358 -12.439 26.425 1.00 35.97 289 PRO A CA 1
ATOM 2299 C C . PRO A 1 289 ? -41.476 -11.428 25.273 1.00 35.97 289 PRO A C 1
ATOM 2301 O O . PRO A 1 289 ? -40.886 -10.351 25.249 1.00 35.97 289 PRO A O 1
ATOM 2304 N N . ASP A 1 290 ? -42.316 -11.856 24.342 1.00 28.72 290 ASP A N 1
ATOM 2305 C CA . ASP A 1 290 ? -42.816 -11.261 23.109 1.00 28.72 290 ASP A CA 1
ATOM 2306 C C . ASP A 1 290 ? -43.857 -10.142 23.357 1.00 28.72 290 ASP A C 1
ATOM 2308 O O . ASP A 1 290 ? -44.626 -10.228 24.322 1.00 28.72 290 ASP A O 1
ATOM 2312 N N . ARG A 1 291 ? -43.931 -9.127 22.472 1.00 27.28 291 ARG A N 1
ATOM 2313 C CA . ARG A 1 291 ? -45.144 -8.308 22.223 1.00 27.28 291 ARG A CA 1
ATOM 2314 C C . ARG A 1 291 ? -45.026 -7.360 21.008 1.00 27.28 291 ARG A C 1
ATOM 2316 O O . ARG A 1 291 ? -44.437 -6.290 21.093 1.00 27.28 291 ARG A O 1
ATOM 2323 N N . LYS A 1 292 ? -45.676 -7.787 19.919 1.00 27.98 292 LYS A N 1
ATOM 2324 C CA . LYS A 1 292 ? -46.679 -7.116 19.048 1.00 27.98 292 LYS A CA 1
ATOM 2325 C 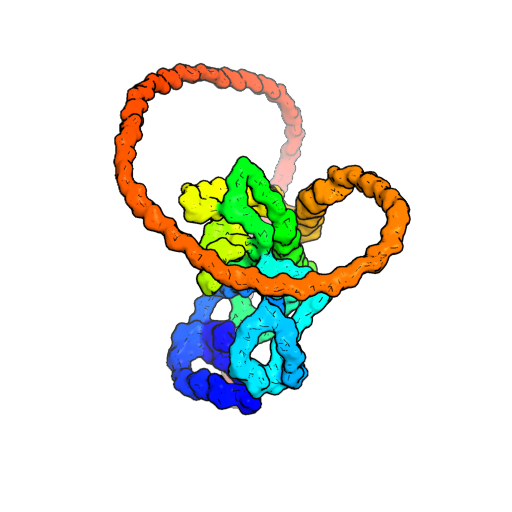C . LYS A 1 292 ? -46.587 -5.617 18.680 1.00 27.98 292 LYS A C 1
ATOM 2327 O O . LYS A 1 292 ? -46.694 -4.745 19.533 1.00 27.98 292 LYS A O 1
ATOM 2332 N N . ASP A 1 293 ? -46.610 -5.420 17.355 1.00 28.78 293 ASP A N 1
ATOM 2333 C CA . ASP A 1 293 ? -47.441 -4.533 16.513 1.00 28.78 293 ASP A CA 1
ATOM 2334 C C . ASP A 1 293 ? -47.658 -3.053 16.878 1.00 28.78 293 ASP A C 1
ATOM 2336 O O . ASP A 1 293 ? -48.323 -2.721 17.855 1.00 28.78 293 ASP A O 1
ATOM 2340 N N . ASN A 1 294 ? -47.280 -2.168 15.942 1.00 29.73 294 ASN A N 1
ATOM 2341 C CA . ASN A 1 294 ? -48.180 -1.112 15.462 1.00 29.73 294 ASN A CA 1
ATOM 2342 C C . ASN A 1 294 ? -47.755 -0.558 14.085 1.00 29.73 294 ASN A C 1
ATOM 2344 O O . ASN A 1 294 ? -46.645 -0.058 13.906 1.00 29.73 294 ASN A O 1
ATOM 2348 N N . GLN A 1 295 ? -48.680 -0.630 13.124 1.00 26.34 295 GLN A N 1
ATOM 2349 C CA . GLN A 1 295 ? -48.704 0.156 11.886 1.00 26.34 295 GLN A CA 1
ATOM 2350 C C . GLN A 1 295 ? -49.252 1.562 12.170 1.00 26.34 295 GLN A C 1
ATOM 2352 O O . GLN A 1 295 ? -50.159 1.697 12.984 1.00 26.34 295 GLN A O 1
ATOM 2357 N N . CYS A 1 296 ? -48.797 2.568 11.414 1.00 25.77 296 CYS A N 1
ATOM 2358 C CA . CYS A 1 296 ? -49.574 3.777 11.108 1.00 25.77 296 CYS A CA 1
ATOM 2359 C C . CYS A 1 296 ? -49.198 4.329 9.718 1.00 25.77 296 CYS A C 1
ATOM 2361 O O . CYS A 1 296 ? -48.022 4.490 9.397 1.00 25.77 296 CYS A O 1
ATOM 2363 N N . GLN A 1 297 ? -50.232 4.600 8.917 1.00 27.00 297 GLN A N 1
ATOM 2364 C CA . GLN A 1 297 ? -50.253 5.300 7.623 1.00 27.00 297 GLN A CA 1
ATOM 2365 C C . GLN A 1 297 ? -50.483 6.819 7.800 1.00 27.00 297 GLN A C 1
ATOM 2367 O O . GLN A 1 297 ? -50.917 7.250 8.866 1.00 27.00 297 GLN A O 1
ATOM 2372 N N . GLY A 1 298 ? -50.301 7.585 6.710 1.00 26.28 298 GLY A N 1
ATOM 2373 C CA . GLY A 1 298 ? -50.784 8.968 6.494 1.00 26.28 298 GLY A CA 1
ATOM 2374 C C . GLY A 1 298 ? -49.635 9.926 6.138 1.00 26.28 298 GLY A C 1
ATOM 2375 O O . GLY A 1 298 ? -48.807 10.182 7.001 1.00 26.28 298 GLY A O 1
ATOM 2376 N N . ASP A 1 299 ? -49.349 10.339 4.898 1.00 29.09 299 ASP A N 1
ATOM 2377 C CA . ASP A 1 299 ? -50.095 10.999 3.799 1.00 29.09 299 ASP A CA 1
ATOM 2378 C C . ASP A 1 299 ? -50.035 12.551 3.822 1.00 29.09 299 ASP A C 1
ATOM 2380 O O . ASP A 1 299 ? -50.146 13.181 4.872 1.00 29.09 299 ASP A O 1
ATOM 2384 N N . HIS A 1 300 ? -49.891 13.106 2.608 1.00 29.73 300 HIS A N 1
ATOM 2385 C CA . HIS A 1 300 ? -50.067 14.486 2.113 1.00 29.73 300 HIS A CA 1
ATOM 2386 C C . HIS A 1 300 ? -48.959 15.561 2.173 1.00 29.73 300 HIS A C 1
ATOM 2388 O O . HIS A 1 300 ? -48.433 15.920 3.222 1.00 29.73 300 HIS A O 1
ATOM 2394 N N . GLY A 1 301 ? -48.756 16.201 1.002 1.00 26.47 301 GLY A N 1
ATOM 2395 C CA . GLY A 1 301 ? -48.359 17.613 0.906 1.00 26.47 301 GLY A CA 1
ATOM 2396 C C . GLY A 1 301 ? -47.598 18.059 -0.354 1.00 26.47 301 GLY A C 1
ATOM 2397 O O . GLY A 1 301 ? -46.454 18.484 -0.233 1.00 26.47 301 GLY A O 1
ATOM 2398 N N . GLU A 1 302 ? -48.207 18.022 -1.547 1.00 30.81 302 GLU A N 1
ATOM 2399 C CA . GLU A 1 302 ? -47.742 18.791 -2.721 1.00 30.81 302 GLU A CA 1
ATOM 2400 C C . GLU A 1 302 ? -48.151 20.271 -2.610 1.00 30.81 302 GLU A C 1
ATOM 2402 O O . GLU A 1 302 ? -49.324 20.576 -2.396 1.00 30.81 302 GLU A O 1
ATOM 2407 N N . HIS A 1 303 ? -47.226 21.196 -2.894 1.00 28.78 303 HIS A N 1
ATOM 2408 C CA . HIS A 1 303 ? -47.562 22.547 -3.353 1.00 28.78 303 HIS A CA 1
ATOM 2409 C C . HIS A 1 303 ? -46.584 23.029 -4.435 1.00 28.78 303 HIS A C 1
ATOM 2411 O O . HIS A 1 303 ? -45.380 23.158 -4.217 1.00 28.78 303 HIS A O 1
ATOM 2417 N N . ARG A 1 304 ? -47.149 23.288 -5.620 1.00 31.89 304 ARG A N 1
ATOM 2418 C CA . ARG A 1 304 ? -46.592 24.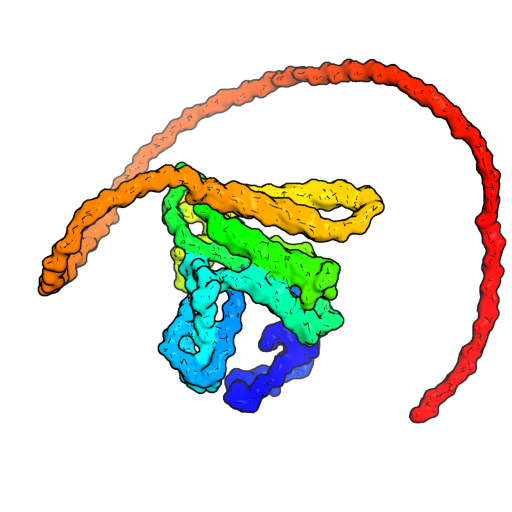104 -6.704 1.00 31.89 304 ARG A CA 1
ATOM 2419 C C . ARG A 1 304 ? -47.077 25.538 -6.517 1.00 31.89 304 ARG A C 1
ATOM 2421 O O . ARG A 1 304 ? -48.276 25.721 -6.379 1.00 31.89 304 ARG A O 1
ATOM 2428 N N . GLU A 1 305 ? -46.202 26.513 -6.728 1.00 30.42 305 GLU A N 1
ATOM 2429 C CA . GLU A 1 305 ? -46.550 27.763 -7.413 1.00 30.42 305 GLU A CA 1
ATOM 2430 C C . GLU A 1 305 ? -45.355 28.219 -8.254 1.00 30.42 305 GLU A C 1
ATOM 2432 O O . GLU A 1 305 ? -44.201 28.136 -7.833 1.00 30.42 305 GLU A O 1
ATOM 2437 N N . GLY A 1 306 ? -45.641 28.652 -9.481 1.00 27.78 306 GLY A N 1
ATOM 2438 C CA . GLY A 1 306 ? -44.686 29.263 -10.393 1.00 27.78 306 GLY A CA 1
ATOM 2439 C C . GLY A 1 306 ? -45.118 30.682 -10.725 1.00 27.78 306 GLY A C 1
ATOM 2440 O O . GLY A 1 306 ? -46.308 30.972 -10.731 1.00 27.78 306 GLY A O 1
ATOM 2441 N N . ILE A 1 307 ? -44.160 31.543 -11.065 1.00 31.09 307 ILE A N 1
ATOM 2442 C CA . ILE A 1 307 ? -44.396 32.813 -11.760 1.00 31.09 307 ILE A CA 1
ATOM 2443 C C . ILE A 1 307 ? -43.232 33.017 -12.735 1.00 31.09 307 ILE A C 1
ATOM 2445 O O . ILE A 1 307 ? -42.066 32.983 -12.346 1.00 31.09 307 ILE A O 1
ATOM 2449 N N . GLY A 1 308 ? -43.555 33.175 -14.020 1.00 27.55 308 GLY A N 1
ATOM 2450 C CA . GLY A 1 308 ? -42.596 33.481 -15.080 1.00 27.55 308 GLY A CA 1
ATOM 2451 C C . GLY A 1 308 ? -42.375 34.981 -15.277 1.00 27.55 308 GLY A C 1
ATOM 2452 O O . GLY A 1 308 ? -43.063 35.802 -14.682 1.00 27.55 308 GLY A O 1
ATOM 2453 N N . THR A 1 309 ? -41.455 35.345 -16.173 1.00 29.98 309 THR A N 1
ATOM 2454 C CA . THR A 1 309 ? -41.736 36.180 -17.361 1.00 29.98 309 THR A CA 1
ATOM 2455 C C . THR A 1 309 ? -40.465 36.551 -18.142 1.00 29.98 309 THR A C 1
ATOM 2457 O O . THR A 1 309 ? -39.465 36.961 -17.571 1.00 29.98 309 THR A O 1
ATOM 2460 N N . LYS A 1 310 ? -40.627 36.498 -19.475 1.00 31.27 310 LYS A N 1
ATOM 2461 C CA . LYS A 1 310 ? -40.086 37.380 -20.534 1.00 31.27 310 LYS A CA 1
ATOM 2462 C C . LYS A 1 310 ? -38.607 37.283 -20.957 1.00 31.27 310 LYS A C 1
ATOM 2464 O O . LYS A 1 310 ? -37.696 37.698 -20.256 1.00 31.27 310 LYS A O 1
ATOM 2469 N N . GLY A 1 311 ? -38.430 36.857 -22.216 1.00 28.23 311 GLY A N 1
ATOM 2470 C CA . GLY A 1 311 ? -37.283 37.197 -23.073 1.00 28.23 311 GLY A CA 1
ATOM 2471 C C . GLY A 1 311 ? -37.369 38.626 -23.641 1.00 28.23 311 GLY A C 1
ATOM 2472 O O . GLY A 1 311 ? -38.284 39.376 -23.286 1.00 28.23 311 GLY A O 1
ATOM 2473 N N . PRO A 1 312 ? -36.453 38.998 -24.557 1.00 47.56 312 PRO A N 1
ATOM 2474 C CA . PRO A 1 312 ? -36.840 38.965 -25.970 1.00 47.56 312 PRO A CA 1
ATOM 2475 C C . PRO A 1 312 ? -35.748 38.501 -26.960 1.00 47.56 312 PRO A C 1
ATOM 2477 O O . PRO A 1 312 ? -34.588 38.286 -26.630 1.00 47.56 312 PRO A O 1
ATOM 2480 N N . HIS A 1 313 ? -36.229 38.336 -28.193 1.00 32.22 313 HIS A N 1
ATOM 2481 C CA . HIS A 1 313 ? -35.618 37.899 -29.446 1.00 32.22 313 HIS A CA 1
ATOM 2482 C C . HIS A 1 313 ? -34.394 38.689 -29.947 1.00 32.22 313 HIS A C 1
ATOM 2484 O O . HIS A 1 313 ? -34.357 39.909 -29.832 1.00 32.22 313 HIS A O 1
ATOM 2490 N N . HIS A 1 314 ? -33.530 38.006 -30.714 1.00 30.95 314 HIS A N 1
ATOM 2491 C CA . HIS A 1 314 ? -33.180 38.430 -32.079 1.00 30.95 314 HIS A CA 1
ATOM 2492 C C . HIS A 1 314 ? -32.743 37.235 -32.954 1.00 30.95 314 HIS A C 1
ATOM 2494 O O . HIS A 1 314 ? -31.942 36.400 -32.542 1.00 30.95 314 HIS A O 1
ATOM 2500 N N . ALA A 1 315 ? -33.328 37.164 -34.151 1.00 31.12 315 ALA A N 1
ATOM 2501 C CA . ALA A 1 315 ? -32.967 36.318 -35.294 1.00 31.12 315 ALA A CA 1
ATOM 2502 C C . ALA A 1 315 ? -31.823 37.001 -36.103 1.00 31.12 315 ALA A C 1
ATOM 2504 O O . ALA A 1 315 ? -31.572 38.179 -35.869 1.00 31.12 315 ALA A O 1
ATOM 2505 N N . GLU A 1 316 ? -31.032 36.386 -36.995 1.00 32.06 316 GLU A N 1
ATOM 2506 C CA . GLU A 1 316 ? -31.375 35.663 -38.231 1.00 32.06 316 GLU A CA 1
ATOM 2507 C C . GLU A 1 316 ? -30.107 35.090 -38.936 1.00 32.06 316 GLU A C 1
ATOM 2509 O O . GLU A 1 316 ? -29.033 35.673 -38.827 1.00 32.06 316 GLU A O 1
ATOM 2514 N N . ARG A 1 317 ? -30.329 34.039 -39.760 1.00 31.72 317 ARG A N 1
ATOM 2515 C CA . ARG A 1 317 ? -29.729 33.675 -41.084 1.00 31.72 317 ARG A CA 1
ATOM 2516 C C . ARG A 1 317 ? -28.237 33.271 -41.184 1.00 31.72 317 ARG A C 1
ATOM 2518 O O . ARG A 1 317 ? -27.346 34.034 -40.859 1.00 31.72 317 ARG A O 1
ATOM 2525 N N . ASN A 1 318 ? -27.921 32.014 -41.539 1.00 29.95 318 ASN A N 1
ATOM 2526 C CA . ASN A 1 318 ? -27.915 31.327 -42.864 1.00 29.95 318 ASN A CA 1
ATOM 2527 C C . ASN A 1 318 ? -26.618 31.549 -43.680 1.00 29.95 318 ASN A C 1
ATOM 2529 O O . ASN A 1 318 ? -26.393 32.660 -44.129 1.00 29.95 318 ASN A O 1
ATOM 2533 N N . THR A 1 319 ? -25.816 30.492 -43.921 1.00 30.34 319 THR A N 1
ATOM 2534 C CA . THR A 1 319 ? -25.656 29.767 -45.217 1.00 30.34 319 THR A CA 1
ATOM 2535 C C . THR A 1 319 ? -24.308 29.027 -45.366 1.00 30.34 319 THR A C 1
ATOM 2537 O O . THR A 1 319 ? -23.256 29.622 -45.191 1.00 30.34 319 THR A O 1
ATOM 2540 N N . HIS A 1 320 ? -24.414 27.763 -45.810 1.00 31.22 320 HIS A N 1
ATOM 2541 C CA . HIS A 1 320 ? -23.598 27.017 -46.797 1.00 31.22 320 HIS A CA 1
ATOM 2542 C C . HIS A 1 320 ? -22.092 26.732 -46.614 1.00 31.22 320 HIS A C 1
ATOM 2544 O O . HIS A 1 320 ? -21.274 27.629 -46.467 1.00 31.22 320 HIS A O 1
ATOM 2550 N N . GLY A 1 321 ? -21.728 25.461 -46.864 1.00 28.05 321 GLY A N 1
ATOM 2551 C CA . GLY A 1 321 ? -20.435 25.099 -47.458 1.00 28.05 321 GLY A CA 1
ATOM 2552 C C . GLY A 1 321 ? -19.915 23.698 -47.112 1.00 28.05 321 GLY A C 1
ATOM 2553 O O . GLY A 1 321 ? -19.293 23.497 -46.078 1.00 28.05 321 GLY A O 1
ATOM 2554 N N . THR A 1 322 ? -20.110 22.725 -47.999 1.00 30.47 322 THR A N 1
ATOM 2555 C CA . THR A 1 322 ? -19.387 21.433 -48.064 1.00 30.47 322 THR A CA 1
ATOM 2556 C C . THR A 1 322 ? -19.386 21.008 -49.540 1.00 30.47 322 THR A C 1
ATOM 2558 O O . THR A 1 322 ? -20.366 21.333 -50.213 1.00 30.47 322 THR A O 1
ATOM 2561 N N . PRO A 1 323 ? -18.471 20.155 -50.044 1.00 58.56 323 PRO A N 1
ATOM 2562 C CA . PRO A 1 323 ? -17.000 20.065 -49.964 1.00 58.56 323 PRO A CA 1
ATOM 2563 C C . PRO A 1 323 ? -16.376 20.252 -51.387 1.00 58.56 323 PRO A C 1
ATOM 2565 O O . PRO A 1 323 ? -17.035 20.859 -52.232 1.00 58.56 323 PRO A O 1
ATOM 2568 N N . PRO A 1 324 ? -15.154 19.751 -51.709 1.00 49.31 324 PRO A N 1
ATOM 2569 C CA . PRO A 1 324 ? -15.085 18.398 -52.292 1.00 49.31 324 PRO A CA 1
ATOM 2570 C C . PRO A 1 324 ? -13.817 17.555 -52.000 1.00 49.31 324 PRO A C 1
ATOM 2572 O O . PRO A 1 324 ? -12.818 18.010 -51.454 1.00 49.31 324 PRO A O 1
ATOM 2575 N N . HIS A 1 325 ? -13.945 16.283 -52.393 1.00 35.25 325 HIS A N 1
ATOM 2576 C CA . HIS A 1 325 ? -12.970 15.191 -52.530 1.00 35.25 325 HIS A CA 1
ATOM 2577 C C . HIS A 1 325 ? -11.927 15.392 -53.652 1.00 35.25 325 HIS A C 1
ATOM 2579 O O . HIS A 1 325 ? -12.286 15.949 -54.679 1.00 35.25 325 HIS A O 1
ATOM 2585 N N . GLU A 1 326 ? -10.753 14.742 -53.530 1.00 32.53 326 GLU A N 1
ATOM 2586 C CA . GLU A 1 326 ? -10.005 14.003 -54.593 1.00 32.53 326 GLU A CA 1
ATOM 2587 C C . GLU A 1 326 ? -8.842 13.198 -53.942 1.00 32.53 326 GLU A C 1
ATOM 2589 O O . GLU A 1 326 ? -8.105 13.749 -53.132 1.00 32.53 326 GLU A O 1
ATOM 2594 N N . ARG A 1 327 ? -8.827 11.846 -53.937 1.00 31.86 327 ARG A N 1
ATOM 2595 C CA . ARG A 1 327 ? -8.220 10.866 -54.893 1.00 31.86 327 ARG A CA 1
ATOM 2596 C C . ARG A 1 327 ? -6.745 11.155 -55.247 1.00 31.86 327 ARG A C 1
ATOM 2598 O O . ARG A 1 327 ? -6.465 12.172 -55.849 1.00 31.86 327 ARG A O 1
ATOM 2605 N N . ALA A 1 328 ? -5.771 10.373 -54.758 1.00 33.88 328 ALA A N 1
ATOM 2606 C CA . ALA A 1 328 ? -5.303 9.028 -55.175 1.00 33.88 328 ALA A CA 1
ATOM 2607 C C . ALA A 1 328 ? -4.154 9.079 -56.205 1.00 33.88 328 ALA A C 1
ATOM 2609 O O . ALA A 1 328 ? -4.314 9.766 -57.200 1.00 33.88 328 ALA A O 1
ATOM 2610 N N . LEU A 1 329 ? -3.060 8.341 -55.935 1.00 34.25 329 LEU A N 1
ATOM 2611 C CA . LEU A 1 329 ? -1.957 7.787 -56.775 1.00 34.25 329 LEU A CA 1
ATOM 2612 C C . LEU A 1 329 ? -0.850 7.367 -55.760 1.00 34.25 329 LEU A C 1
ATOM 2614 O O . LEU A 1 329 ? -0.634 8.114 -54.815 1.00 34.25 329 LEU A O 1
ATOM 2618 N N . GLY A 1 330 ? -0.123 6.244 -55.764 1.00 30.28 330 GLY A N 1
ATOM 2619 C CA . GLY A 1 330 ? 0.162 5.147 -56.697 1.00 30.28 330 GLY A CA 1
ATOM 2620 C C . GLY A 1 330 ? 1.639 4.712 -56.487 1.00 30.28 330 GLY A C 1
ATOM 2621 O O . GLY A 1 330 ? 2.447 5.574 -56.170 1.00 30.28 330 GLY A O 1
ATOM 2622 N N . GLU A 1 331 ? 1.961 3.420 -56.696 1.00 34.91 331 GLU A N 1
ATOM 2623 C CA . GLU A 1 331 ? 3.308 2.762 -56.764 1.00 34.91 331 GLU A CA 1
ATOM 2624 C C . GLU A 1 331 ? 3.977 2.396 -55.413 1.00 34.91 331 GLU A C 1
ATOM 2626 O O . GLU A 1 331 ? 4.160 3.243 -54.549 1.00 34.91 331 GLU A O 1
ATOM 2631 N N . ASP A 1 332 ? 4.246 1.139 -55.022 1.00 38.53 332 ASP A N 1
ATOM 2632 C CA . ASP A 1 332 ? 4.892 -0.061 -55.614 1.00 38.53 332 ASP A CA 1
ATOM 2633 C C . ASP A 1 332 ? 6.414 0.056 -55.850 1.00 38.53 332 ASP A C 1
ATOM 2635 O O . ASP A 1 332 ? 6.837 0.726 -56.787 1.00 38.53 332 ASP A O 1
ATOM 2639 N N . LYS A 1 333 ? 7.226 -0.638 -55.019 1.00 36.53 333 LYS A N 1
ATOM 2640 C CA . LYS A 1 333 ? 8.250 -1.640 -55.421 1.00 36.53 333 LYS A CA 1
ATOM 2641 C C . LYS A 1 333 ? 9.275 -2.003 -54.323 1.00 36.53 333 LYS A C 1
ATOM 2643 O O . LYS A 1 333 ? 10.005 -1.164 -53.817 1.00 36.53 333 LYS A O 1
ATOM 2648 N N . SER A 1 334 ? 9.341 -3.313 -54.055 1.00 39.06 334 SER A N 1
ATOM 2649 C CA . SER A 1 334 ? 10.518 -4.202 -53.889 1.00 39.06 334 SER A CA 1
ATOM 2650 C C . SER A 1 334 ? 11.804 -3.759 -53.162 1.00 39.06 334 SER A C 1
ATOM 2652 O O . SER A 1 334 ? 12.446 -2.792 -53.552 1.00 39.06 334 SER A O 1
ATOM 2654 N N . GLY A 1 335 ? 12.333 -4.653 -52.309 1.00 35.28 335 GLY A N 1
ATOM 2655 C CA . GLY A 1 335 ? 13.783 -4.748 -52.081 1.00 35.28 335 GLY A CA 1
ATOM 2656 C C . GLY A 1 335 ? 14.220 -5.556 -50.857 1.00 35.28 335 GLY A C 1
ATOM 2657 O O . GLY A 1 335 ? 14.457 -4.987 -49.801 1.00 35.28 335 GLY A O 1
ATOM 2658 N N . LYS A 1 336 ? 14.375 -6.877 -51.016 1.00 44.28 336 LYS A N 1
ATOM 2659 C CA . LYS A 1 336 ? 15.271 -7.702 -50.186 1.00 44.28 336 LYS A CA 1
ATOM 2660 C C . LYS A 1 336 ? 16.725 -7.348 -50.530 1.00 44.28 336 LYS A C 1
ATOM 2662 O O . LYS A 1 336 ? 17.054 -7.405 -51.712 1.00 44.28 336 LYS A O 1
ATOM 2667 N N . HIS A 1 337 ? 17.572 -7.098 -49.532 1.00 44.75 337 HIS A N 1
ATOM 2668 C CA . HIS A 1 337 ? 18.798 -7.869 -49.286 1.00 44.75 337 HIS A CA 1
ATOM 2669 C C . HIS A 1 337 ? 19.433 -7.522 -47.945 1.00 44.75 337 HIS A C 1
ATOM 2671 O O . HIS A 1 337 ? 19.406 -6.328 -47.579 1.00 44.75 337 HIS A O 1
#

Sequence (337 aa):
MYADPILLGKYPKPPLQVRPWFRALGKVRDEDLKTIHQPLDFYGLNYYYPVKVASGRGDGTAHWNTPDMMAKLPFHLAAFPEYETTGFGWPVAPEHLGILLRELKDRYGAALPPLFITESGASFPEPDHTQGPVHDADRISYLASHLGQALRATAPGGIAHDVDLLGYYVWTLLDNFEWAAGYSQRFGLVHVDFDTLERTPKDSYYWYQSLSKARRADSKSLCGPIVLNQSFLFARLMRLARSISRRKYFLPHNTPATTTTTKTRKISVPISHSSLEATVSGRSPVEAPDRKDNQCQGDHGEHREGIGTKGPHHAERNTHGTPPHERALGEDKSGKH

Secondary structure (DSSP, 8-state):
--HHHHHHSS-----TTTTTTTGGGGG--HHHHHHH----S-EEEE-S---EEEES---S--SS---TTGGGSSEEEE--TTS-B-TTS-B--THHHHHHHHHHHHHHGGG---EEEEEE-------S--SS----HHHHHHHHHHHHHHHHHHSTTSTTTT--EEEEEES-SB----GGGTTS----SEEE-TTT--EEE-HHHHHHHHHHHHHHHHHHHTSSS----THHHHHHHHHHHHHHHGGGG-SPPPPPPP-------------------------------------------------------------------------------

Radius of gyration: 31.65 Å; chains: 1; bounding box: 79×64×104 Å

pLDDT: mean 71.52, std 28.91, range [22.36, 98.62]

Foldseek 3Di:
DQCCLQLPLADDDDPPVCCVVCVVSVVDDSVVSVVNHDDDQADEAADEADWAKDFAADPPPDLDPCDPVQNPDRIDTDDDVVADAFVSRGGLDLLVLLVVLLVLCVVRPVSHHAYEHAEYWTWHDDDLDDPDAAEPLVRLVSVLSNVLNNLQQCPVVHSNVVHRYDYYAYPDQEQAQPPPCGSRTGGHCWYANPVVRDTHRHPSNVLVVVLVVVVVVVVVVPPDDDDDDSVVSSVVSVVSSVVSVVVVPPDDDDDDDDDDDDDDDDDDDDDDDDDDDDDDDDDDDDDDDDDDDDDDDDDDDDDDDDDDDDDDDDDDDDDDDDDDDDDDDDDDDDDDD